Protein AF-A0A6M8WEB7-F1 (afdb_monomer)

Mean predicted aligned error: 12.4 Å

Sequence (291 aa):
MSATQLQSHSGKALVLILAALGIPTAQATTFCMLAAETYYQQLYCEVTAGGGGGALPSFADFKRNNPTVQALLLKRPAKRLGIEVALPQSEKRKQIAVDPDAPLPSQAAAPERRAESSARTPVPDAARAALLSAGLAACRLQGAEIACGERRYELTDNRANRHLRAGALGEENRMNLPVFAGNLADAPSVGNYLYRAYQRYVEKMLDIGLGGATMNYGKFAFLFKDLSEKGVDFAGRFETMYRYLRKDKASIGVSGQVQPDQRLRLVDCGGLGERIIVCARSGRNYVYLHR

Solvent-accessible surface area (backbone atoms only — not comparable to full-atom values): 17906 Å² total; per-residue (Å²): 130,82,88,82,88,91,86,86,87,81,90,76,87,80,85,82,80,80,76,81,75,77,73,79,76,78,68,84,80,69,55,53,61,67,70,34,77,45,64,62,43,40,47,51,37,51,29,37,76,70,68,41,37,89,84,55,71,56,71,74,58,47,69,70,46,55,73,63,58,40,39,58,68,42,46,65,38,25,50,76,71,76,42,86,70,76,63,73,79,72,71,76,72,76,75,72,76,78,60,89,84,63,79,81,80,77,95,70,81,79,82,74,82,76,72,83,69,73,82,78,70,76,68,60,63,68,41,54,42,62,29,52,66,48,75,57,88,70,43,47,77,58,76,54,37,37,39,46,80,91,48,48,22,36,59,38,37,23,47,52,72,92,76,46,60,88,59,39,64,38,84,86,57,63,56,76,49,72,78,88,86,73,60,88,86,40,58,69,61,46,25,57,47,50,52,55,38,48,43,46,51,52,54,52,33,45,50,61,24,33,30,47,63,45,78,26,68,62,60,53,56,46,38,50,51,58,22,52,80,56,75,40,64,55,41,64,51,48,32,51,45,44,55,50,50,29,55,50,52,72,78,46,89,63,80,57,76,63,82,60,63,88,84,68,50,69,91,41,32,27,35,45,76,93,52,32,39,41,32,52,57,98,82,43,35,47,37,23,37,52,117

Secondary structure (DSSP, 8-state):
-------------------------------HHHH--SHHHHHHHHHHHTTGGGGSPPHHHHHHS-HHHHHHHHHHHHHHTT----PPP----------TTSPPPP---PPP--------PPPPHHHHHHHHTSSGGGEEEETTEEEETTEEEEE--B--GGGSPTTTTSTT----PPP--S-TT-HHHHHHHHHHHHHHHHHHHHHTTBGGGPPPHHHHHHHHHHHHTTT--HHHHHHHHHHHHHHHHHH----------TT--GGGEEEETTTEEEEEETTEEEEEEE-

Radius of gyration: 27.47 Å; Cα contacts (8 Å, |Δi|>4): 355; chains: 1; bounding box: 103×72×72 Å

pLDDT: mean 80.23, std 21.63, range [35.31, 98.19]

Foldseek 3Di:
DDDDDDDDDDDDDDDDDPDPPPDPDPDFPQQQLLVDLFPLSLLQSVLVVVVLNPQPDPSVVLVVDDLQVSQVSSCVSCVVVVHDGLHPPPPPPPPPPPDPPDDDDDDDDDPPPPPPPPDCPDQPVVLVVQQLVAQCPQWDDDFQWIRRPPWIWGWAWQDAQVPADPCLLPPVLFLPQDFDPDDPVPSVSLSVSLLRRLLSQCVNCVNLRNNQSDFDSRSSSSHVVNQVVSVHGSRVSVRSSSNSVSVCSVVDDHDTDDGGDPPWDSSQWGDRPPFWIWGDDPRGIIIIGID

Structure (mmCIF, N/CA/C/O backbone):
data_AF-A0A6M8WEB7-F1
#
_entry.id   AF-A0A6M8WEB7-F1
#
loop_
_atom_site.group_PDB
_atom_site.id
_atom_site.type_symbol
_atom_site.label_atom_id
_atom_site.label_alt_id
_atom_site.label_comp_id
_atom_site.label_asym_id
_atom_site.label_entity_id
_atom_site.label_seq_id
_atom_site.pdbx_PDB_ins_code
_atom_site.Cartn_x
_atom_site.Cartn_y
_atom_site.Cartn_z
_atom_site.occupancy
_atom_site.B_iso_or_equiv
_atom_site.auth_seq_id
_atom_site.auth_comp_id
_atom_site.auth_asym_id
_atom_site.auth_atom_id
_atom_site.pdbx_PDB_model_num
ATOM 1 N N . MET A 1 1 ? -83.196 -24.870 -38.849 1.00 38.97 1 MET A N 1
ATOM 2 C CA . MET A 1 1 ? -82.585 -26.049 -38.189 1.00 38.97 1 MET A CA 1
ATOM 3 C C . MET A 1 1 ? -81.072 -25.936 -38.360 1.00 38.97 1 MET A C 1
ATOM 5 O O . MET A 1 1 ? -80.679 -25.425 -39.396 1.00 38.97 1 MET A O 1
ATOM 9 N N . SER A 1 2 ? -80.300 -26.303 -37.327 1.00 35.84 2 SER A N 1
ATOM 10 C CA . SER A 1 2 ? -78.836 -26.557 -37.223 1.00 35.84 2 SER A CA 1
ATOM 11 C C . SER A 1 2 ? -77.906 -26.103 -38.376 1.00 35.84 2 SER A C 1
ATOM 13 O O . SER A 1 2 ? -78.108 -26.514 -39.508 1.00 35.84 2 SER A O 1
ATOM 15 N N . ALA A 1 3 ? -76.939 -25.198 -38.140 1.00 38.72 3 ALA A N 1
ATOM 16 C CA . ALA A 1 3 ? -75.533 -25.473 -37.728 1.00 38.72 3 ALA A CA 1
ATOM 17 C C . ALA A 1 3 ? -74.660 -26.058 -38.882 1.00 38.72 3 ALA A C 1
ATOM 19 O O . ALA A 1 3 ? -75.151 -26.875 -39.647 1.00 38.72 3 ALA A O 1
ATOM 20 N N . THR A 1 4 ? -73.392 -25.672 -39.122 1.00 38.66 4 THR A N 1
ATOM 21 C CA . THR A 1 4 ? -72.263 -25.540 -38.169 1.00 38.66 4 THR A CA 1
ATOM 22 C C . THR A 1 4 ? -71.048 -24.777 -38.780 1.00 38.66 4 THR A C 1
ATOM 24 O O . THR A 1 4 ? -70.782 -24.968 -39.957 1.00 38.66 4 THR A O 1
ATOM 27 N N . GLN A 1 5 ? -70.314 -23.996 -37.955 1.00 42.66 5 GLN A N 1
ATOM 28 C CA . GLN A 1 5 ? -68.912 -23.450 -38.034 1.00 42.66 5 GLN A CA 1
ATOM 29 C C . GLN A 1 5 ? -68.347 -22.807 -39.343 1.00 42.66 5 GLN A C 1
ATOM 31 O O . GLN A 1 5 ? -68.542 -23.338 -40.422 1.00 42.66 5 GLN A O 1
ATOM 36 N N . LEU A 1 6 ? -67.601 -21.680 -39.404 1.00 45.12 6 LEU A N 1
ATOM 37 C CA . LEU A 1 6 ? -66.837 -20.786 -38.485 1.00 45.12 6 LEU A CA 1
ATOM 38 C C . LEU A 1 6 ? -65.295 -20.963 -38.486 1.00 45.12 6 LEU A C 1
ATOM 40 O O . LEU A 1 6 ? -64.788 -21.906 -37.890 1.00 45.12 6 LEU A O 1
ATOM 44 N N . GLN A 1 7 ? -64.586 -19.993 -39.096 1.00 41.97 7 GLN A N 1
ATOM 45 C CA . GLN A 1 7 ? -63.165 -19.563 -38.959 1.00 41.97 7 GLN A CA 1
ATOM 46 C C . GLN A 1 7 ? -62.894 -18.500 -40.066 1.00 41.97 7 GLN A C 1
ATOM 48 O O . GLN A 1 7 ? -63.610 -18.511 -41.060 1.00 41.97 7 GLN A O 1
ATOM 53 N N . SER A 1 8 ? -61.934 -17.562 -40.057 1.00 37.47 8 SER A N 1
ATOM 54 C CA . SER A 1 8 ? -60.998 -16.954 -39.078 1.00 37.47 8 SER A CA 1
ATOM 55 C C . SER A 1 8 ? -60.388 -15.697 -39.778 1.00 37.47 8 SER A C 1
ATOM 57 O O . SER A 1 8 ? -60.517 -15.599 -40.994 1.00 37.47 8 SER A O 1
ATOM 59 N N . HIS A 1 9 ? -59.721 -14.680 -39.210 1.00 38.59 9 HIS A N 1
ATOM 60 C CA . HIS A 1 9 ? -59.207 -14.338 -37.871 1.00 38.59 9 HIS A CA 1
ATOM 61 C C . HIS A 1 9 ? -59.493 -12.842 -37.563 1.00 38.59 9 HIS A C 1
ATOM 63 O O . HIS A 1 9 ? -59.653 -12.044 -38.484 1.00 38.59 9 HIS A O 1
ATOM 69 N N . SER A 1 10 ? -59.416 -12.419 -36.292 1.00 42.50 10 SER A N 1
ATOM 70 C CA . SER A 1 10 ? -59.283 -10.997 -35.902 1.00 42.50 10 SER A CA 1
ATOM 71 C C . SER A 1 10 ? -57.850 -10.682 -35.459 1.00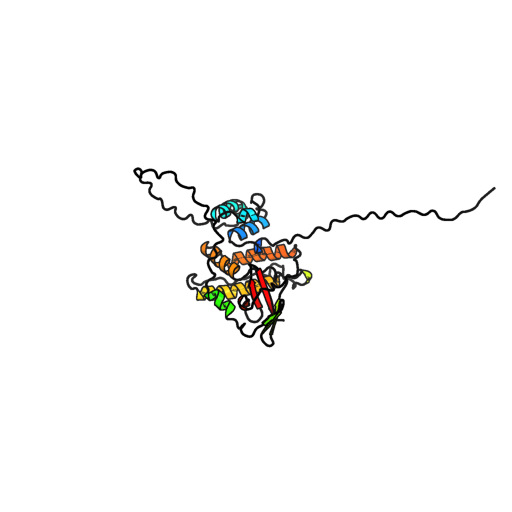 42.50 10 SER A C 1
ATOM 73 O O . SER A 1 10 ? -57.313 -11.358 -34.580 1.00 42.50 10 SER A O 1
ATOM 75 N N . GLY A 1 11 ? -57.234 -9.642 -36.028 1.00 42.16 11 GLY A N 1
ATOM 76 C CA . GLY A 1 11 ? -55.898 -9.192 -35.630 1.00 42.16 11 GLY A CA 1
ATOM 77 C C . GLY A 1 11 ? -55.884 -8.555 -34.236 1.00 42.16 11 GLY A C 1
ATOM 78 O O . GLY A 1 11 ? -56.705 -7.690 -33.938 1.00 42.16 11 GLY A O 1
ATOM 79 N N . LYS A 1 12 ? -54.928 -8.953 -33.389 1.00 41.41 12 LYS A N 1
ATOM 80 C CA . LYS A 1 12 ? -54.625 -8.282 -32.115 1.00 41.41 12 LYS A CA 1
ATOM 81 C C . LYS A 1 12 ? -53.282 -7.568 -32.232 1.00 41.41 12 LYS A C 1
ATOM 83 O O . LYS A 1 12 ? -52.260 -8.218 -32.433 1.00 41.41 12 LYS A O 1
ATOM 88 N N . ALA A 1 13 ? -53.287 -6.245 -32.089 1.00 46.56 13 ALA A N 1
ATOM 89 C CA . ALA A 1 13 ? -52.062 -5.461 -31.994 1.00 46.56 13 ALA A CA 1
ATOM 90 C C . ALA A 1 13 ? -51.351 -5.762 -30.663 1.00 46.56 13 ALA A C 1
ATOM 92 O O . ALA A 1 13 ?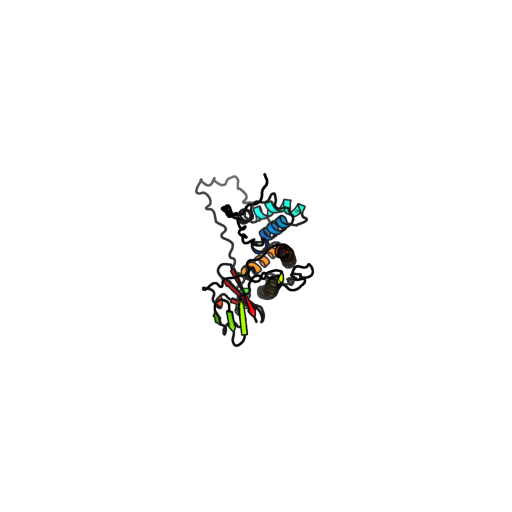 -51.953 -5.645 -29.595 1.00 46.56 13 ALA A O 1
ATOM 93 N N . LEU A 1 14 ? -50.076 -6.148 -30.727 1.00 44.56 14 LEU A N 1
ATOM 94 C CA . LEU A 1 14 ? -49.247 -6.404 -29.552 1.00 44.56 14 LEU A CA 1
ATOM 95 C C . LEU A 1 14 ? -48.451 -5.139 -29.204 1.00 44.56 14 LEU A C 1
ATOM 97 O O . LEU A 1 14 ? -47.472 -4.812 -29.871 1.00 44.56 14 LEU A O 1
ATOM 101 N N . VAL A 1 15 ? -48.864 -4.429 -28.153 1.00 46.12 15 VAL A N 1
ATOM 102 C CA . VAL A 1 15 ? -48.107 -3.286 -27.620 1.00 46.12 15 VAL A CA 1
ATOM 103 C C . VAL A 1 15 ? -46.947 -3.810 -26.773 1.00 46.12 15 VAL A C 1
ATOM 105 O O . VAL A 1 15 ? -47.145 -4.321 -25.672 1.00 46.12 15 VAL A O 1
ATOM 108 N N . LEU A 1 16 ? -45.725 -3.679 -27.290 1.00 43.16 16 LEU A N 1
ATOM 109 C CA . LEU A 1 16 ? -44.490 -3.993 -26.571 1.00 43.16 16 LEU A CA 1
ATOM 110 C C . LEU A 1 16 ? -44.154 -2.867 -25.584 1.00 43.16 16 LEU A C 1
ATOM 112 O O . LEU A 1 16 ? -43.607 -1.831 -25.958 1.00 43.16 16 LEU A O 1
ATOM 116 N N . ILE A 1 17 ? -44.469 -3.083 -24.306 1.00 48.88 17 ILE A N 1
ATOM 117 C CA . ILE A 1 17 ? -44.043 -2.197 -23.217 1.00 48.88 17 ILE A CA 1
ATOM 118 C C . ILE A 1 17 ? -42.551 -2.440 -22.955 1.00 48.88 17 ILE A C 1
ATOM 120 O O . ILE A 1 17 ? -42.166 -3.421 -22.318 1.00 48.88 17 ILE A O 1
ATOM 124 N N . LEU A 1 18 ? -41.705 -1.529 -23.442 1.00 46.56 18 LEU A N 1
ATOM 125 C CA . LEU A 1 18 ? -40.284 -1.470 -23.101 1.00 46.56 18 LEU A CA 1
ATOM 126 C C . LEU A 1 18 ? -40.120 -1.055 -21.633 1.00 46.56 18 LEU A C 1
ATOM 128 O O . LEU A 1 18 ? -40.052 0.128 -21.300 1.00 46.56 18 LEU A O 1
ATOM 132 N N . ALA A 1 19 ? -40.042 -2.045 -20.745 1.00 45.28 19 ALA A N 1
ATOM 133 C CA . ALA A 1 19 ? -39.647 -1.829 -19.363 1.00 45.28 19 ALA A CA 1
ATOM 134 C C . ALA A 1 19 ? -38.168 -1.415 -19.319 1.00 45.28 19 ALA A C 1
ATOM 136 O O . ALA A 1 19 ? -37.269 -2.245 -19.468 1.00 45.28 19 ALA A O 1
ATOM 137 N N . ALA A 1 20 ? -37.917 -0.121 -19.116 1.00 45.88 20 ALA A N 1
ATOM 138 C CA . ALA A 1 20 ? -36.582 0.424 -18.910 1.00 45.88 20 ALA A CA 1
ATOM 139 C C . ALA A 1 20 ? -36.031 -0.030 -17.546 1.00 45.88 20 ALA A C 1
ATOM 141 O O . ALA A 1 20 ? -36.082 0.696 -16.554 1.00 45.88 20 ALA A O 1
ATOM 142 N N . LEU A 1 21 ? -35.507 -1.258 -17.500 1.00 43.56 21 LEU A N 1
ATOM 143 C CA . LEU A 1 21 ? -34.712 -1.756 -16.385 1.00 43.56 21 LEU A CA 1
ATOM 144 C C . LEU A 1 21 ? -33.449 -0.899 -16.281 1.00 43.56 21 LEU A C 1
ATOM 146 O O . LEU A 1 21 ? -32.483 -1.097 -17.019 1.00 43.56 21 LEU A O 1
ATOM 150 N N . GLY A 1 22 ? -33.475 0.073 -15.369 1.00 38.59 22 GLY A N 1
ATOM 151 C CA . GLY A 1 22 ? -32.313 0.880 -15.030 1.00 38.59 22 GLY A CA 1
ATOM 152 C C . GLY A 1 22 ? -31.197 -0.026 -14.527 1.00 38.59 22 GLY A C 1
ATOM 153 O O . GLY A 1 22 ? -31.240 -0.489 -13.388 1.00 38.59 22 GLY A O 1
ATOM 154 N N . ILE A 1 23 ? -30.210 -0.292 -15.384 1.00 43.41 23 ILE A N 1
ATOM 155 C CA . ILE A 1 23 ? -29.010 -1.035 -15.007 1.00 43.41 23 ILE A CA 1
ATOM 156 C C . ILE A 1 23 ? -28.333 -0.228 -13.893 1.00 43.41 23 ILE A C 1
ATOM 158 O O . ILE A 1 23 ? -27.957 0.921 -14.147 1.00 43.41 23 ILE A O 1
ATOM 162 N N . PRO A 1 24 ? -28.164 -0.776 -12.674 1.00 40.12 24 PRO A N 1
ATOM 163 C CA . PRO A 1 24 ? -27.422 -0.081 -11.639 1.00 40.12 24 PRO A CA 1
ATOM 164 C C . PRO A 1 24 ? -25.987 0.082 -12.135 1.00 40.12 24 PRO A C 1
ATOM 166 O O . PRO A 1 24 ? -25.248 -0.893 -12.290 1.00 40.12 24 PRO A O 1
ATOM 169 N N . THR A 1 25 ? -25.594 1.322 -12.420 1.00 35.31 25 THR A N 1
ATOM 170 C CA . THR A 1 25 ? -24.214 1.638 -12.768 1.00 35.31 25 THR A CA 1
ATOM 171 C C . THR A 1 25 ? -23.355 1.302 -11.560 1.00 35.31 25 THR A C 1
ATOM 173 O O . THR A 1 25 ? -23.447 1.940 -10.511 1.00 35.31 25 THR A O 1
ATOM 176 N N . ALA A 1 26 ? -22.542 0.254 -11.691 1.00 38.59 26 ALA A N 1
ATOM 177 C CA . ALA A 1 26 ? -21.623 -0.159 -10.647 1.00 38.59 26 ALA A CA 1
ATOM 178 C C . ALA A 1 26 ? -20.621 0.976 -10.408 1.00 38.59 26 ALA A C 1
ATOM 180 O O . ALA A 1 26 ? -19.641 1.123 -11.143 1.00 38.59 26 ALA A O 1
ATOM 181 N N . GLN A 1 27 ? -20.882 1.808 -9.395 1.00 35.34 27 GLN A N 1
ATOM 182 C CA . GLN A 1 27 ? -19.896 2.773 -8.938 1.00 35.34 27 GLN A CA 1
ATOM 183 C C . GLN A 1 27 ? -18.634 2.008 -8.555 1.00 35.34 27 GLN A C 1
ATOM 185 O O . GLN A 1 27 ? -18.709 0.948 -7.932 1.00 35.34 27 GLN A O 1
ATOM 190 N N . ALA A 1 28 ? -17.476 2.546 -8.934 1.00 39.81 28 ALA A N 1
ATOM 191 C CA . ALA A 1 28 ? -16.193 1.962 -8.588 1.00 39.81 28 ALA A CA 1
ATOM 192 C C . ALA A 1 28 ? -16.003 2.020 -7.065 1.00 39.81 28 ALA A C 1
ATOM 194 O O . ALA A 1 28 ? -15.491 3.003 -6.522 1.00 39.81 28 ALA A O 1
ATOM 195 N N . THR A 1 29 ? -16.433 0.958 -6.381 1.00 52.09 29 THR A N 1
ATOM 196 C CA . THR A 1 29 ? -16.248 0.721 -4.950 1.00 52.09 29 THR A CA 1
ATOM 197 C C . THR A 1 29 ? -14.759 0.692 -4.658 1.00 52.09 29 THR A C 1
ATOM 199 O O . THR A 1 29 ? -14.087 -0.336 -4.760 1.00 52.09 29 THR A O 1
ATOM 202 N N . THR A 1 30 ? -14.228 1.864 -4.336 1.00 66.38 30 THR A N 1
ATOM 203 C CA . THR A 1 30 ? -12.835 2.023 -3.957 1.00 66.38 30 THR A CA 1
ATOM 204 C C . THR A 1 30 ? -12.698 1.449 -2.558 1.00 66.38 30 THR A C 1
ATOM 206 O O . THR A 1 30 ? -13.244 2.007 -1.607 1.00 66.38 30 THR A O 1
ATOM 209 N N . PHE A 1 31 ? -11.991 0.326 -2.437 1.00 84.38 31 PHE A N 1
ATOM 210 C CA . PHE A 1 31 ? -11.673 -0.292 -1.152 1.00 84.38 31 PHE A CA 1
ATOM 211 C C . PHE A 1 31 ? -11.121 0.774 -0.199 1.00 84.38 31 PHE A C 1
ATOM 213 O O . PHE A 1 31 ? -10.067 1.357 -0.472 1.00 84.38 31 PHE A O 1
ATOM 220 N N . CYS A 1 32 ? -11.817 1.031 0.914 1.00 90.38 32 CYS A N 1
ATOM 221 C CA . CYS A 1 32 ? -11.461 2.111 1.844 1.00 90.38 32 CYS A CA 1
ATOM 222 C C . CYS A 1 32 ? -9.987 2.000 2.270 1.00 90.38 32 CYS A C 1
ATOM 224 O O . CYS A 1 32 ? -9.231 2.970 2.226 1.00 90.38 32 CYS A O 1
ATOM 226 N N . MET A 1 33 ? -9.550 0.771 2.558 1.00 90.62 33 MET A N 1
ATOM 227 C CA . MET A 1 33 ? -8.176 0.430 2.926 1.00 90.62 33 MET A CA 1
ATOM 228 C C . MET A 1 33 ? -7.108 0.804 1.880 1.00 90.62 33 MET A C 1
ATOM 230 O O . MET A 1 33 ? -5.978 1.093 2.261 1.00 90.62 33 MET A O 1
ATOM 234 N N . LEU A 1 34 ? -7.437 0.852 0.583 1.00 88.44 34 LEU A N 1
ATOM 235 C CA . LEU A 1 34 ? -6.513 1.309 -0.471 1.00 88.44 34 LEU A CA 1
ATOM 236 C C . LEU A 1 34 ? -6.527 2.835 -0.619 1.00 88.44 34 LEU A C 1
ATOM 238 O O . LEU A 1 34 ? -5.502 3.444 -0.945 1.00 88.44 34 LEU A O 1
ATOM 242 N N . ALA A 1 35 ? -7.673 3.464 -0.346 1.00 89.38 35 ALA A N 1
ATOM 243 C CA . ALA A 1 35 ? -7.819 4.915 -0.338 1.00 89.38 35 ALA A CA 1
ATOM 244 C C . ALA A 1 35 ? -7.120 5.573 0.867 1.00 89.38 35 ALA A C 1
ATOM 246 O O . ALA A 1 35 ? -6.618 6.688 0.736 1.00 89.38 35 ALA A O 1
ATOM 247 N N . ALA A 1 36 ? -7.025 4.881 2.006 1.00 92.12 36 ALA A N 1
ATOM 248 C CA . ALA A 1 36 ? -6.358 5.361 3.215 1.00 92.12 36 ALA A CA 1
ATOM 249 C C . ALA A 1 36 ? -4.883 5.738 2.982 1.00 92.12 36 ALA A C 1
ATOM 251 O O . ALA A 1 36 ? -4.106 4.952 2.444 1.00 92.12 36 ALA A O 1
ATOM 252 N N . GLU A 1 37 ? -4.496 6.953 3.372 1.00 91.69 37 GLU A N 1
ATOM 253 C CA . GLU A 1 37 ? -3.144 7.522 3.205 1.00 91.69 37 GLU A CA 1
ATOM 254 C C . GLU A 1 37 ? -2.361 7.675 4.514 1.00 91.69 37 GLU A C 1
ATOM 256 O O . GLU A 1 37 ? -1.152 7.867 4.463 1.00 91.69 37 GLU A O 1
ATOM 261 N N . THR A 1 38 ? -3.023 7.569 5.667 1.00 94.62 38 THR A N 1
ATOM 262 C CA . THR A 1 38 ? -2.420 7.698 7.006 1.00 94.62 38 THR A CA 1
ATOM 263 C C . THR A 1 38 ? -2.943 6.608 7.941 1.00 94.62 38 THR A C 1
ATOM 265 O O . THR A 1 38 ? -3.992 6.008 7.680 1.00 94.62 38 THR A O 1
ATOM 268 N N . TYR A 1 39 ? -2.270 6.398 9.072 1.00 95.94 39 TYR A N 1
ATOM 269 C CA . TYR A 1 39 ? -2.709 5.527 10.164 1.00 95.94 39 TYR A CA 1
ATOM 270 C C . TYR A 1 39 ? -4.169 5.783 10.578 1.00 95.94 39 TYR A C 1
ATOM 272 O O . TYR A 1 39 ? -4.969 4.848 10.647 1.00 95.94 39 TYR A O 1
ATOM 280 N N . TYR A 1 40 ? -4.564 7.046 10.776 1.00 97.62 40 TYR A N 1
ATOM 281 C CA . TYR A 1 40 ? -5.945 7.372 11.149 1.00 97.62 40 TYR A CA 1
ATOM 282 C C . TYR A 1 40 ? -6.946 7.075 10.027 1.00 97.62 40 TYR A C 1
ATOM 284 O O . TYR A 1 40 ? -8.064 6.650 10.302 1.00 97.62 40 TYR A O 1
ATOM 292 N N . GLN A 1 41 ? -6.564 7.222 8.756 1.00 96.88 41 GLN A N 1
ATOM 293 C CA . GLN A 1 41 ? -7.432 6.808 7.651 1.00 96.88 41 GLN A CA 1
ATOM 294 C C . GLN A 1 41 ? -7.577 5.276 7.579 1.00 96.88 41 GLN A C 1
ATOM 296 O O . GLN A 1 41 ? -8.671 4.789 7.307 1.00 96.88 41 GLN A O 1
ATOM 301 N N . GLN A 1 42 ? -6.527 4.503 7.890 1.00 95.88 42 GLN A N 1
ATOM 302 C CA . GLN A 1 42 ? -6.637 3.040 8.007 1.00 95.88 42 GLN A CA 1
ATOM 303 C C . GLN A 1 42 ? -7.561 2.636 9.166 1.00 95.88 42 GLN A C 1
ATOM 305 O O . GLN A 1 42 ? -8.407 1.756 9.001 1.00 95.88 42 GLN A O 1
ATOM 310 N N . LEU A 1 43 ? -7.435 3.294 10.325 1.00 96.50 43 LEU A N 1
ATOM 311 C CA . LEU A 1 43 ? -8.335 3.089 11.463 1.00 96.50 43 LEU A CA 1
ATOM 312 C C . LEU A 1 43 ? -9.785 3.450 11.129 1.00 96.50 43 LEU A C 1
ATOM 314 O O . LEU A 1 43 ? -10.683 2.702 11.498 1.00 96.50 43 LEU A O 1
ATOM 318 N N . TYR A 1 44 ? -10.035 4.548 10.408 1.00 97.62 44 TYR A N 1
ATOM 319 C CA . TYR A 1 44 ? -11.381 4.901 9.941 1.00 97.62 44 TYR A CA 1
ATOM 320 C C . TYR A 1 44 ? -12.010 3.748 9.149 1.00 97.62 44 TYR A C 1
ATOM 322 O O . TYR A 1 44 ? -13.157 3.370 9.403 1.00 97.62 44 TYR A O 1
ATOM 330 N N . CYS A 1 45 ? -11.256 3.165 8.215 1.00 95.94 45 CYS A N 1
ATOM 331 C CA . CYS A 1 45 ? -11.736 2.063 7.388 1.00 95.94 45 CYS A CA 1
ATOM 332 C C . CYS A 1 45 ? -12.021 0.802 8.209 1.00 95.94 45 CYS A C 1
ATOM 334 O O . CYS A 1 45 ? -13.060 0.176 8.017 1.00 95.94 45 CYS A O 1
ATOM 336 N N . GLU A 1 46 ? -11.147 0.458 9.156 1.00 95.31 46 GLU A N 1
ATOM 337 C CA . GLU A 1 46 ? -11.344 -0.676 10.063 1.00 95.31 46 GLU A CA 1
ATOM 338 C C . GLU A 1 46 ? -12.566 -0.489 10.970 1.00 95.31 46 GLU A C 1
ATOM 340 O O . GLU A 1 46 ? -13.430 -1.361 11.039 1.00 95.31 46 GLU A O 1
ATOM 345 N N . VAL A 1 47 ? -12.679 0.673 11.618 1.00 96.12 47 VAL A N 1
ATOM 346 C CA . VAL A 1 47 ? -13.802 1.022 12.496 1.00 96.12 47 VAL A CA 1
ATOM 347 C C . VAL A 1 47 ? -15.122 1.000 11.728 1.00 96.12 47 VAL A C 1
ATOM 349 O O . VAL A 1 47 ? -16.122 0.493 12.236 1.00 96.12 47 VAL A O 1
ATOM 352 N N . THR A 1 48 ? -15.131 1.497 10.490 1.00 94.81 48 THR A N 1
ATOM 353 C CA . THR A 1 48 ? -16.315 1.465 9.621 1.00 94.81 48 THR A CA 1
ATOM 354 C C . THR A 1 48 ? -16.675 0.031 9.226 1.00 94.81 48 THR A C 1
ATOM 356 O O . THR A 1 48 ? -17.828 -0.366 9.380 1.00 94.81 48 THR A O 1
ATOM 359 N N . ALA A 1 49 ? -15.697 -0.782 8.811 1.00 91.75 49 ALA A N 1
ATOM 360 C CA . ALA A 1 49 ? -15.901 -2.189 8.455 1.00 91.75 49 ALA A CA 1
ATOM 361 C C . ALA A 1 49 ? -16.283 -3.085 9.654 1.00 91.75 49 ALA A C 1
ATOM 363 O O . ALA A 1 49 ? -16.877 -4.148 9.466 1.00 91.75 49 ALA A O 1
ATOM 364 N N . GLY A 1 50 ? -15.966 -2.658 10.881 1.00 90.81 50 GLY A N 1
ATOM 365 C CA . GLY A 1 50 ? -16.428 -3.251 12.140 1.00 90.81 50 GLY A CA 1
ATOM 366 C C . GLY A 1 50 ? -17.790 -2.739 12.634 1.00 90.81 50 GLY A C 1
ATOM 367 O O . GLY A 1 50 ? -18.196 -3.093 13.734 1.00 90.81 50 GLY A O 1
ATOM 368 N N . GLY A 1 51 ? -18.496 -1.895 11.871 1.00 91.75 51 GLY A N 1
ATOM 369 C CA . GLY A 1 51 ? -19.815 -1.358 12.244 1.00 91.75 51 GLY A CA 1
ATOM 370 C C . GLY A 1 51 ? -19.789 -0.131 13.167 1.00 91.75 51 GLY A C 1
ATOM 371 O O . GLY A 1 51 ? -20.836 0.420 13.498 1.00 91.75 51 GLY A O 1
ATOM 372 N N . GLY A 1 52 ? -18.609 0.367 13.547 1.00 91.50 52 GLY A N 1
ATOM 373 C CA . GLY A 1 52 ? -18.440 1.573 14.368 1.00 91.50 52 GLY A CA 1
ATOM 374 C C . GLY A 1 52 ? -18.628 2.901 13.619 1.00 91.50 52 GLY A C 1
ATOM 375 O O . GLY A 1 52 ? -18.535 3.962 14.239 1.00 91.50 52 GLY A O 1
ATOM 376 N N . GLY A 1 53 ? -18.885 2.860 12.306 1.00 90.00 53 GLY A N 1
ATOM 377 C CA . GLY A 1 53 ? -18.903 4.032 11.421 1.00 90.00 53 GLY A CA 1
ATOM 378 C C . GLY A 1 53 ? -20.101 4.978 11.563 1.00 90.00 53 GLY A C 1
ATOM 379 O O . GLY A 1 53 ? -19.993 6.128 11.159 1.00 90.00 53 GLY A O 1
ATOM 380 N N . GLY A 1 54 ? -21.219 4.558 12.169 1.00 89.62 54 GLY A N 1
ATOM 381 C CA . GLY A 1 54 ? -22.481 5.325 12.156 1.00 89.62 54 GLY A CA 1
ATOM 382 C C . GLY A 1 54 ? -22.473 6.697 12.855 1.00 89.62 54 GLY A C 1
ATOM 383 O O . GLY A 1 54 ? -23.435 7.443 12.728 1.00 89.62 54 GLY A O 1
ATOM 384 N N . ALA A 1 55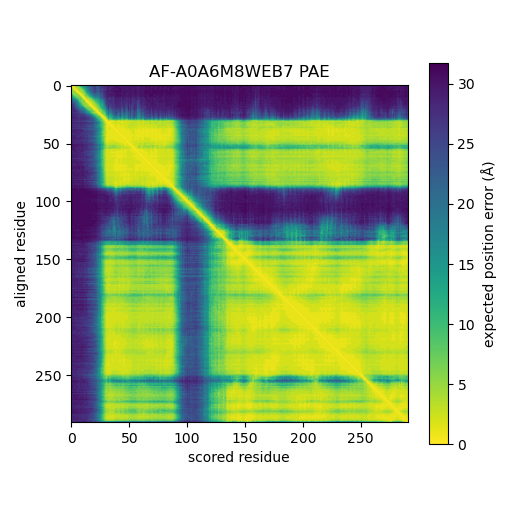 ? -21.408 7.033 13.590 1.00 88.50 55 ALA A N 1
ATOM 385 C CA . ALA A 1 55 ? -21.202 8.348 14.212 1.00 88.50 55 ALA A CA 1
ATOM 386 C C . ALA A 1 55 ? -19.947 9.078 13.685 1.00 88.50 55 ALA A C 1
ATOM 388 O O . ALA A 1 55 ? -19.542 10.091 14.254 1.00 88.50 55 ALA A O 1
ATOM 389 N N . LEU A 1 56 ? -19.295 8.543 12.648 1.00 95.06 56 LEU A N 1
ATOM 390 C CA . LEU A 1 56 ? -18.167 9.186 11.980 1.00 95.06 56 LEU A CA 1
ATOM 391 C C . LEU A 1 56 ? -18.673 10.064 10.819 1.00 95.06 56 LEU A C 1
ATOM 393 O O . LEU A 1 56 ? -19.692 9.738 10.207 1.00 95.06 56 LEU A O 1
ATOM 397 N N . PRO A 1 57 ? -17.975 11.168 10.489 1.00 95.56 57 PRO A N 1
ATOM 398 C CA . PRO A 1 57 ? -18.252 11.923 9.269 1.00 95.56 57 PRO A CA 1
ATOM 399 C C . PRO A 1 57 ? -17.926 11.081 8.026 1.00 95.56 57 PRO A C 1
ATOM 401 O O . PRO A 1 57 ? -17.287 10.035 8.134 1.00 95.56 57 PRO A O 1
ATOM 404 N N . SER A 1 58 ? -18.300 11.558 6.833 1.00 95.25 58 SER A N 1
ATOM 405 C CA . SER A 1 58 ? -17.907 10.906 5.575 1.00 95.25 58 SER A CA 1
ATOM 406 C C . SER A 1 58 ? -16.382 10.740 5.487 1.00 95.25 58 SER A C 1
ATOM 408 O O . SER A 1 58 ? -15.633 11.547 6.042 1.00 95.25 58 SER A O 1
ATOM 410 N N . PHE A 1 59 ? -15.887 9.743 4.745 1.00 94.81 59 PHE A N 1
ATOM 411 C CA . PHE A 1 59 ? -14.437 9.554 4.608 1.00 94.81 59 PHE A CA 1
ATOM 412 C C . PHE A 1 59 ? -13.749 10.785 3.990 1.00 94.81 59 PHE A C 1
ATOM 414 O O . PHE A 1 59 ? -12.645 11.148 4.395 1.00 94.81 59 PHE A O 1
ATOM 421 N N . ALA A 1 60 ? -14.418 11.475 3.060 1.00 94.38 60 ALA A N 1
ATOM 422 C CA . ALA A 1 60 ? -13.910 12.704 2.455 1.00 94.38 60 ALA A CA 1
ATOM 423 C C . ALA A 1 60 ? -13.761 13.838 3.485 1.00 94.38 60 ALA A C 1
ATOM 425 O O . ALA A 1 60 ? -12.750 14.541 3.482 1.00 94.38 60 ALA A O 1
ATOM 426 N N . ASP A 1 61 ? -14.721 13.985 4.399 1.00 96.50 61 ASP A N 1
ATOM 427 C CA . ASP A 1 61 ? -14.664 14.993 5.461 1.00 96.50 61 ASP A CA 1
ATOM 428 C C . ASP A 1 61 ? -13.700 14.590 6.577 1.00 96.50 61 ASP A C 1
ATOM 430 O O . ASP A 1 61 ? -12.934 15.419 7.066 1.00 96.50 61 ASP A O 1
ATOM 434 N N . PHE A 1 62 ? -13.627 13.302 6.918 1.00 97.38 62 PHE A N 1
ATOM 435 C CA . PHE A 1 62 ? -12.615 12.769 7.824 1.00 97.38 62 PHE A CA 1
ATOM 436 C C . PHE A 1 62 ? -11.194 13.101 7.337 1.00 97.38 62 PHE A C 1
ATOM 438 O O . PHE A 1 62 ? -10.388 13.626 8.108 1.00 97.38 62 PHE A O 1
ATOM 445 N N . LYS A 1 63 ? -10.902 12.902 6.042 1.00 95.50 63 LYS A N 1
ATOM 446 C CA . LYS A 1 63 ? -9.604 13.247 5.432 1.00 95.50 63 LYS A CA 1
ATOM 447 C C . LYS A 1 63 ? -9.237 14.733 5.533 1.00 95.50 63 LYS A C 1
ATOM 449 O O . LYS A 1 63 ? -8.050 15.039 5.531 1.00 95.50 63 LYS A O 1
ATOM 454 N N . ARG A 1 64 ? -10.216 15.642 5.623 1.00 96.00 64 ARG A N 1
ATOM 455 C CA . ARG A 1 64 ? -9.997 17.099 5.754 1.00 96.00 64 ARG A CA 1
ATOM 456 C C . ARG A 1 64 ? -9.642 17.540 7.178 1.00 96.00 64 ARG A C 1
ATOM 458 O O . ARG A 1 64 ? -9.177 18.660 7.362 1.00 96.00 64 ARG A O 1
ATOM 465 N N . ASN A 1 65 ? -9.878 16.692 8.177 1.00 96.06 65 ASN A N 1
ATOM 466 C CA . ASN A 1 65 ? -9.545 16.986 9.568 1.00 96.06 65 ASN A CA 1
ATOM 467 C C . ASN A 1 65 ? -8.044 16.798 9.833 1.00 96.06 65 ASN A C 1
ATOM 469 O O . ASN A 1 65 ? -7.419 15.900 9.271 1.00 96.06 65 ASN A O 1
ATOM 473 N N . ASN A 1 66 ? -7.476 17.605 10.733 1.00 95.06 66 ASN A N 1
ATOM 474 C CA . ASN A 1 66 ? -6.088 17.432 11.171 1.00 95.06 66 ASN A CA 1
ATOM 475 C C . ASN A 1 66 ? -5.907 16.135 12.003 1.00 95.06 66 ASN A C 1
ATOM 477 O O . ASN A 1 66 ? -6.899 15.576 12.490 1.00 95.06 66 ASN A O 1
ATOM 481 N N . PRO A 1 67 ? -4.665 15.647 12.205 1.00 94.12 67 PRO A N 1
ATOM 482 C CA . PRO A 1 67 ? -4.403 14.377 12.889 1.00 94.12 67 PRO A CA 1
ATOM 483 C C . PRO A 1 67 ? -5.009 14.273 14.299 1.00 94.12 67 PRO A C 1
ATOM 485 O O . PRO A 1 67 ? -5.486 13.209 14.689 1.00 94.12 67 PRO A O 1
ATOM 488 N N . THR A 1 68 ? -5.050 15.376 15.052 1.00 94.56 68 THR A N 1
ATOM 489 C CA . THR A 1 68 ? -5.643 15.425 16.398 1.00 94.56 68 THR A CA 1
ATOM 490 C C . THR A 1 68 ? -7.151 15.211 16.360 1.00 94.56 68 THR A C 1
ATOM 492 O O . THR A 1 68 ? -7.674 14.382 17.104 1.00 94.56 68 THR A O 1
ATOM 495 N N . VAL A 1 69 ? -7.861 15.904 15.466 1.00 96.44 69 VAL A N 1
ATOM 496 C CA . VAL A 1 69 ? -9.311 15.728 15.310 1.00 96.44 69 VAL A CA 1
ATOM 497 C C . VAL A 1 69 ? -9.631 14.337 14.752 1.00 96.44 69 VAL A C 1
ATOM 499 O O . VAL A 1 69 ? -10.534 13.679 15.266 1.00 96.44 69 VAL A O 1
ATOM 502 N N . GLN A 1 70 ? -8.851 13.836 13.787 1.00 97.44 70 GLN A N 1
ATOM 503 C CA . GLN A 1 70 ? -8.976 12.462 13.284 1.00 97.44 70 GLN A CA 1
ATOM 504 C C . GLN A 1 70 ? -8.863 11.424 14.414 1.00 97.44 70 GLN A C 1
ATOM 506 O O . GLN A 1 70 ? -9.737 10.567 14.551 1.00 97.44 70 GLN A O 1
ATOM 511 N N . ALA A 1 71 ? -7.845 11.531 15.273 1.00 96.56 71 ALA A N 1
ATOM 512 C CA . ALA A 1 71 ? -7.658 10.634 16.413 1.00 96.56 71 ALA A CA 1
ATOM 513 C C . ALA A 1 71 ? -8.818 10.706 17.427 1.00 96.56 71 ALA A C 1
ATOM 515 O O . ALA A 1 71 ? -9.291 9.675 17.912 1.00 96.56 71 ALA A O 1
ATOM 516 N N . LEU A 1 72 ? -9.312 11.913 17.730 1.00 96.50 72 LEU A N 1
ATOM 517 C CA . LEU A 1 72 ? -10.422 12.123 18.667 1.00 96.50 72 LEU A CA 1
ATOM 518 C C . LEU A 1 72 ? -11.748 11.545 18.152 1.00 96.50 72 LEU A C 1
ATOM 520 O O . LEU A 1 72 ? -12.444 10.874 18.916 1.00 96.50 72 LEU A O 1
ATOM 524 N N . LEU A 1 73 ? -12.065 11.743 16.866 1.00 97.25 73 LEU A N 1
ATOM 525 C CA . LEU A 1 73 ? -13.244 11.159 16.214 1.00 97.25 73 LEU A CA 1
ATOM 526 C C . LEU A 1 73 ? -13.228 9.624 16.290 1.00 97.25 73 LEU A C 1
ATOM 528 O O . LEU A 1 73 ? -14.256 9.001 16.557 1.00 97.25 73 LEU A O 1
ATOM 532 N N . LEU A 1 74 ? -12.054 9.009 16.115 1.00 97.75 74 LEU A N 1
ATOM 533 C CA . LEU A 1 74 ? -11.888 7.555 16.156 1.00 97.75 74 LEU A CA 1
ATOM 534 C C . LEU A 1 74 ? -11.901 6.968 17.571 1.00 97.75 74 LEU A C 1
ATOM 536 O O . LEU A 1 74 ? -12.368 5.845 17.746 1.00 97.75 74 LEU A O 1
ATOM 540 N N . LYS A 1 75 ? -11.428 7.698 18.589 1.00 96.06 75 LYS A N 1
ATOM 541 C CA . LYS A 1 75 ? -11.173 7.173 19.946 1.00 96.06 75 LYS A CA 1
ATOM 542 C C . LYS A 1 75 ? -12.345 6.379 20.545 1.00 96.06 75 LYS A C 1
ATOM 544 O O . LYS A 1 75 ? -12.150 5.279 21.059 1.00 96.06 75 LYS A O 1
ATOM 549 N N . ARG A 1 76 ? -13.572 6.917 20.498 1.00 95.31 76 ARG A N 1
ATOM 550 C CA . ARG A 1 76 ? -14.770 6.267 21.077 1.00 95.31 76 ARG A CA 1
ATOM 551 C C . ARG A 1 76 ? -15.342 5.118 20.227 1.00 95.31 76 ARG A C 1
ATOM 553 O O . ARG A 1 76 ? -15.737 4.115 20.825 1.00 95.31 76 ARG A O 1
ATOM 560 N N . PRO A 1 77 ? -15.488 5.215 18.890 1.00 96.25 77 PRO A N 1
ATOM 561 C CA . PRO A 1 77 ? -15.917 4.070 18.086 1.00 96.25 77 PRO A CA 1
ATOM 562 C C . PRO A 1 77 ? -14.857 2.957 18.005 1.00 96.25 77 PRO A C 1
ATOM 564 O O . PRO A 1 77 ? -15.234 1.799 18.127 1.00 96.25 77 PRO A O 1
ATOM 567 N N . ALA A 1 78 ? -13.559 3.273 17.940 1.00 96.31 78 ALA A N 1
ATOM 568 C CA . ALA A 1 78 ? -12.479 2.279 17.975 1.00 96.31 78 ALA A CA 1
ATOM 569 C C . ALA A 1 78 ? -12.449 1.489 19.296 1.00 96.31 78 ALA A C 1
ATOM 571 O O . ALA A 1 78 ? -12.493 0.259 19.273 1.00 96.31 78 ALA A O 1
ATOM 572 N N . LYS A 1 79 ? -12.519 2.173 20.452 1.00 95.75 79 LYS A N 1
ATOM 573 C CA . LYS A 1 79 ? -12.564 1.510 21.770 1.00 95.75 79 LYS A CA 1
ATOM 574 C C . LYS A 1 79 ? -13.731 0.521 21.909 1.00 95.75 79 LYS A C 1
ATOM 576 O O . LYS A 1 79 ? -13.576 -0.506 22.560 1.00 95.75 79 LYS A O 1
ATOM 581 N N . ARG A 1 80 ? -14.890 0.800 21.296 1.00 95.12 80 ARG A N 1
ATOM 582 C CA . ARG A 1 80 ? -16.055 -0.113 21.303 1.00 95.12 80 ARG A CA 1
ATOM 583 C C . ARG A 1 80 ? -15.823 -1.413 20.526 1.00 95.12 80 ARG A C 1
ATOM 585 O O . ARG A 1 80 ? -16.556 -2.366 20.745 1.00 95.12 80 ARG A O 1
ATOM 592 N N . LEU A 1 81 ? -14.820 -1.441 19.652 1.00 94.25 81 LEU A N 1
ATOM 593 C CA . LEU A 1 81 ? -14.421 -2.594 18.845 1.00 94.25 81 LEU A CA 1
ATOM 594 C C . LEU A 1 81 ? -13.122 -3.247 19.357 1.00 94.25 81 LEU A C 1
ATOM 596 O O . LEU A 1 81 ? -12.564 -4.099 18.676 1.00 94.25 81 LEU A O 1
ATOM 600 N N . GLY A 1 82 ? -12.610 -2.830 20.524 1.00 94.56 82 GLY A N 1
ATOM 601 C CA . GLY A 1 82 ? -11.322 -3.298 21.053 1.00 94.56 82 GLY A CA 1
ATOM 602 C C . GLY A 1 82 ? -10.097 -2.773 20.293 1.00 94.56 82 GLY A C 1
ATOM 603 O O . GLY A 1 82 ? -9.002 -3.293 20.475 1.00 94.56 82 GLY A O 1
ATOM 604 N N . ILE A 1 83 ? -10.264 -1.754 19.444 1.00 93.75 83 ILE A N 1
ATOM 605 C CA . ILE A 1 83 ? -9.188 -1.185 18.628 1.00 93.75 83 ILE A CA 1
ATOM 606 C C . ILE A 1 83 ? -8.536 -0.030 19.394 1.00 93.75 83 ILE A C 1
ATOM 608 O O . ILE A 1 83 ? -9.196 0.961 19.728 1.00 93.75 83 ILE A O 1
ATOM 612 N N . GLU A 1 84 ? -7.232 -0.133 19.637 1.00 92.44 84 GLU A N 1
ATOM 613 C CA . GLU A 1 84 ? -6.449 0.951 20.227 1.00 92.44 84 GLU A CA 1
ATOM 614 C C . GLU A 1 84 ? -6.121 2.042 19.198 1.00 92.44 84 GLU A C 1
ATOM 616 O O . GLU A 1 84 ? -5.832 1.778 18.029 1.00 92.44 84 GLU A O 1
ATOM 621 N N . VAL A 1 85 ? -6.164 3.296 19.654 1.00 94.12 85 VAL A N 1
ATOM 622 C CA . VAL A 1 85 ? -5.839 4.477 18.848 1.00 94.12 85 VAL A CA 1
ATOM 623 C C . VAL A 1 85 ? -4.632 5.154 19.475 1.00 94.12 85 VAL A C 1
ATOM 625 O O . VAL A 1 85 ? -4.754 5.745 20.550 1.00 94.12 85 VAL A O 1
ATOM 628 N N . ALA A 1 86 ? -3.489 5.105 18.792 1.00 93.88 86 ALA A N 1
ATOM 629 C CA . ALA A 1 86 ? -2.340 5.928 19.136 1.00 93.88 86 ALA A CA 1
ATOM 630 C C . ALA A 1 86 ? -2.754 7.395 18.980 1.00 93.88 86 ALA A C 1
ATOM 632 O O . ALA A 1 86 ? -2.990 7.864 17.870 1.00 93.88 86 ALA A O 1
ATOM 633 N N . LEU A 1 87 ? -2.930 8.102 20.096 1.00 89.62 87 LEU A N 1
ATOM 634 C CA . LEU A 1 87 ? -3.221 9.532 20.078 1.00 89.62 87 LEU A CA 1
ATOM 635 C C . LEU A 1 87 ? -1.935 10.282 19.711 1.00 89.62 87 LEU A C 1
ATOM 637 O O . LEU A 1 87 ? -0.858 9.860 20.143 1.00 89.62 87 LEU A O 1
ATOM 641 N N . PRO A 1 88 ? -2.008 11.395 18.957 1.00 85.62 88 PRO A N 1
ATOM 642 C CA . PRO A 1 88 ? -0.823 12.205 18.745 1.00 85.62 88 PRO A CA 1
ATOM 643 C C . PRO A 1 88 ? -0.337 12.678 20.112 1.00 85.62 88 PRO A C 1
ATOM 645 O O . PRO A 1 88 ? -1.140 13.137 20.932 1.00 85.62 88 PRO A O 1
ATOM 648 N N . GLN A 1 89 ? 0.967 12.558 20.364 1.00 74.12 89 GLN A N 1
ATOM 649 C CA . GLN A 1 89 ? 1.543 13.211 21.527 1.00 74.12 89 GLN A CA 1
ATOM 650 C C . GLN A 1 89 ? 1.249 14.697 21.369 1.00 74.12 89 GLN A C 1
ATOM 652 O O . GLN A 1 89 ? 1.659 15.313 20.386 1.00 74.12 89 GLN A O 1
ATOM 657 N N . SER A 1 90 ? 0.487 15.259 22.307 1.00 59.09 90 SER A N 1
ATOM 658 C CA . SER A 1 90 ? 0.361 16.702 22.393 1.00 59.09 90 SER A CA 1
ATOM 659 C C . SER A 1 90 ? 1.776 17.233 22.539 1.00 59.09 90 SER A C 1
ATOM 661 O O . SER A 1 90 ? 2.410 16.954 23.565 1.00 59.09 90 SER A O 1
ATOM 663 N N . GLU A 1 91 ? 2.267 17.976 21.541 1.00 50.53 91 GLU A N 1
ATOM 664 C CA . GLU A 1 91 ? 3.430 18.826 21.757 1.00 50.53 91 GLU A CA 1
ATOM 665 C C . GLU A 1 91 ? 3.165 19.544 23.071 1.00 50.53 91 GLU A C 1
ATOM 667 O O . GLU A 1 91 ? 2.097 20.147 23.241 1.00 50.53 91 GLU A O 1
ATOM 672 N N . LYS A 1 92 ? 4.072 19.386 24.044 1.00 40.97 92 LYS A N 1
ATOM 673 C CA . LYS A 1 92 ? 3.963 20.110 25.305 1.00 40.97 92 LYS A CA 1
ATOM 674 C C . LYS A 1 92 ? 3.974 21.571 24.908 1.00 40.97 92 LYS A C 1
ATOM 676 O O . LYS A 1 92 ? 5.044 22.093 24.599 1.00 40.97 92 LYS A O 1
ATOM 681 N N . ARG A 1 93 ? 2.778 22.175 24.852 1.00 44.38 93 ARG A N 1
ATOM 682 C CA . ARG A 1 93 ? 2.548 23.579 24.527 1.00 44.38 93 ARG A CA 1
ATOM 683 C C . ARG A 1 93 ? 3.588 24.313 25.340 1.00 44.38 93 ARG A C 1
ATOM 685 O O . ARG A 1 93 ? 3.474 24.291 26.566 1.00 44.38 93 ARG A O 1
ATOM 692 N N . LYS A 1 94 ? 4.631 24.844 24.682 1.00 37.69 94 LYS A N 1
ATOM 693 C CA . LYS A 1 94 ? 5.624 25.664 25.371 1.00 37.69 94 LYS A CA 1
ATOM 694 C C . LYS A 1 94 ? 4.777 26.711 26.057 1.00 37.69 94 LYS A C 1
ATOM 696 O O . LYS A 1 94 ? 4.085 27.472 25.379 1.00 37.69 94 LYS A O 1
ATOM 701 N N . GLN A 1 95 ? 4.714 26.628 27.381 1.00 41.16 95 GLN A N 1
ATOM 702 C CA . GLN A 1 95 ? 4.022 27.617 28.171 1.00 41.16 95 GLN A CA 1
ATOM 703 C C . GLN A 1 95 ? 4.891 28.846 27.987 1.00 41.16 95 GLN A C 1
ATOM 705 O O . GLN A 1 95 ? 5.927 28.986 28.629 1.00 41.16 95 GLN A O 1
ATOM 710 N N . ILE A 1 96 ? 4.525 29.660 26.996 1.00 46.22 96 ILE A N 1
ATOM 711 C CA . ILE A 1 96 ? 4.940 31.046 26.947 1.00 46.22 96 ILE A CA 1
ATOM 712 C C . ILE A 1 96 ? 4.401 31.571 28.265 1.00 46.22 96 ILE A C 1
ATOM 714 O O . ILE A 1 96 ? 3.182 31.666 28.433 1.00 46.22 96 ILE A O 1
ATOM 718 N N . ALA A 1 97 ? 5.301 31.741 29.232 1.00 44.31 97 ALA A N 1
ATOM 719 C CA . ALA A 1 97 ? 4.973 32.400 30.473 1.00 44.31 97 ALA A CA 1
ATOM 720 C C . ALA A 1 97 ? 4.439 33.767 30.055 1.00 44.31 97 ALA A C 1
ATOM 722 O O . ALA A 1 97 ? 5.161 34.555 29.443 1.00 44.31 97 ALA A O 1
ATOM 723 N N . VAL A 1 98 ? 3.139 33.973 30.256 1.00 43.38 98 VAL A N 1
ATOM 724 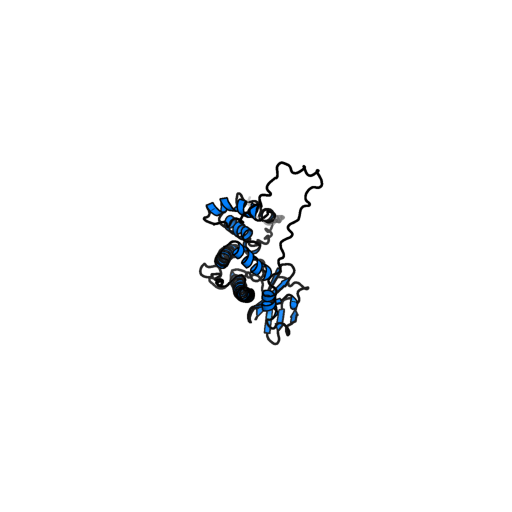C CA . VAL A 1 98 ? 2.525 35.268 30.010 1.00 43.38 98 VAL A CA 1
ATOM 725 C C . VAL A 1 98 ? 3.007 36.137 31.153 1.00 43.38 98 VAL A C 1
ATOM 727 O O . VAL A 1 98 ? 2.510 36.022 32.272 1.00 43.38 98 VAL A O 1
ATOM 730 N N . ASP A 1 99 ? 4.042 36.917 30.869 1.00 54.91 99 ASP A N 1
ATOM 731 C CA . ASP A 1 99 ? 4.494 37.989 31.738 1.00 54.91 99 ASP A CA 1
ATOM 732 C C . ASP A 1 99 ? 3.315 38.963 31.930 1.00 54.91 99 ASP A C 1
ATOM 734 O O . ASP A 1 99 ? 2.785 39.450 30.922 1.00 54.91 99 ASP A O 1
ATOM 738 N N . PRO A 1 100 ? 2.835 39.197 33.169 1.00 51.19 100 PRO A N 1
ATOM 739 C CA . PRO A 1 100 ? 1.681 40.058 33.418 1.00 51.19 100 PRO A CA 1
ATOM 740 C C . PRO A 1 100 ? 1.853 41.497 32.915 1.00 51.19 100 PRO A C 1
ATOM 742 O O . PRO A 1 100 ? 0.845 42.140 32.627 1.00 51.19 100 PRO A O 1
ATOM 745 N N . ASP A 1 101 ? 3.096 41.975 32.780 1.00 52.91 101 ASP A N 1
ATOM 746 C CA . ASP A 1 101 ? 3.423 43.362 32.423 1.00 52.91 101 ASP A CA 1
ATOM 747 C C . ASP A 1 101 ? 3.823 43.552 30.943 1.00 52.91 101 ASP A C 1
ATOM 749 O O . ASP A 1 101 ? 4.253 44.634 30.532 1.00 52.91 101 ASP A O 1
ATOM 753 N N . ALA A 1 102 ? 3.658 42.530 30.093 1.00 46.59 102 ALA A N 1
ATOM 754 C CA . ALA A 1 102 ? 3.893 42.667 28.655 1.00 46.59 102 ALA A CA 1
ATOM 755 C C . ALA A 1 102 ? 2.828 43.577 27.988 1.00 46.59 102 ALA A C 1
ATOM 757 O O . ALA A 1 102 ? 1.633 43.271 28.067 1.00 46.59 102 ALA A O 1
ATOM 758 N N . PRO A 1 103 ? 3.211 44.653 27.263 1.00 46.59 103 PRO A N 1
ATOM 759 C CA . PRO A 1 103 ? 2.248 45.522 26.589 1.00 46.59 103 PRO A CA 1
ATOM 760 C C . PRO A 1 103 ? 1.388 44.763 25.571 1.00 46.59 103 PRO A C 1
ATOM 762 O O . PRO A 1 103 ? 1.905 44.021 24.734 1.00 46.59 103 PRO A O 1
ATOM 765 N N . LEU A 1 104 ? 0.071 44.990 25.617 1.00 41.00 104 LEU A N 1
ATOM 766 C CA . LEU A 1 104 ? -0.913 44.389 24.710 1.00 41.00 104 LEU A CA 1
ATOM 767 C C . LEU A 1 104 ? -0.522 44.590 23.231 1.00 41.00 104 LEU A C 1
ATOM 769 O O . LEU A 1 104 ? -0.466 45.735 22.771 1.00 41.00 104 LEU A O 1
ATOM 773 N N . PRO A 1 105 ? -0.316 43.511 22.449 1.00 43.97 105 PRO A N 1
ATOM 774 C CA . PRO A 1 105 ? -0.105 43.630 21.014 1.00 43.97 105 PRO A CA 1
ATOM 775 C C . PRO A 1 105 ? -1.357 44.191 20.336 1.00 43.97 105 PRO A C 1
ATOM 777 O O . PRO A 1 105 ? -2.458 43.659 20.494 1.00 43.97 105 PRO A O 1
ATOM 780 N N . SER A 1 106 ? -1.178 45.265 19.567 1.00 40.34 106 SER A N 1
ATOM 781 C CA . SER A 1 106 ? -2.253 45.881 18.785 1.00 40.34 106 SER A CA 1
ATOM 782 C C . SER A 1 106 ? -2.870 44.888 17.792 1.00 40.34 106 SER A C 1
ATOM 784 O O . SER A 1 106 ? -2.182 44.025 17.243 1.00 40.34 106 SER A O 1
ATOM 786 N N . GLN A 1 107 ? -4.173 45.027 17.540 1.00 51.66 107 GLN A N 1
ATOM 787 C CA . GLN A 1 107 ? -4.909 44.176 16.607 1.00 51.66 107 GLN A CA 1
ATOM 788 C C . GLN A 1 107 ? -4.395 44.378 15.173 1.00 51.66 107 GLN A C 1
ATOM 790 O O . GLN A 1 107 ? -4.697 45.386 14.537 1.00 51.66 107 GLN A O 1
ATOM 795 N N . ALA A 1 108 ? -3.663 43.399 14.639 1.00 40.41 108 ALA A N 1
ATOM 796 C CA . ALA A 1 108 ? -3.250 43.380 13.241 1.00 40.41 108 ALA A CA 1
ATOM 797 C C . ALA A 1 108 ? -3.287 41.955 12.669 1.00 40.41 108 ALA A C 1
ATOM 799 O O . ALA A 1 108 ? -2.569 41.080 13.138 1.00 40.41 108 ALA A O 1
ATOM 800 N N . ALA A 1 109 ? -4.104 41.785 11.622 1.00 38.16 109 ALA A N 1
ATOM 801 C CA . ALA A 1 109 ? -4.233 40.619 10.740 1.00 38.16 109 ALA A CA 1
ATOM 802 C C . ALA A 1 109 ? -4.576 39.254 11.384 1.00 38.16 109 ALA A C 1
ATOM 804 O O . ALA A 1 109 ? -3.879 38.711 12.238 1.00 38.16 109 ALA A O 1
ATOM 805 N N . ALA A 1 110 ? -5.643 38.632 10.874 1.00 39.16 110 ALA A N 1
ATOM 806 C CA . ALA A 1 110 ? -5.918 37.221 11.128 1.00 39.16 110 ALA A CA 1
ATOM 807 C C . ALA A 1 110 ? -4.741 36.354 10.637 1.00 39.16 110 ALA A C 1
ATOM 809 O O . ALA A 1 110 ? -4.190 36.652 9.573 1.00 39.16 110 ALA A O 1
ATOM 810 N N . PRO A 1 111 ? -4.376 35.264 11.340 1.00 38.69 111 PRO A N 1
ATOM 811 C CA . PRO A 1 111 ? -3.361 34.352 10.840 1.00 38.69 111 PRO A CA 1
ATOM 812 C C . PRO A 1 111 ? -3.858 33.749 9.526 1.00 38.69 111 PRO A C 1
ATOM 814 O O . PRO A 1 111 ? -4.887 33.063 9.496 1.00 38.69 111 PRO A O 1
ATOM 817 N N . GLU A 1 112 ? -3.132 34.014 8.439 1.00 36.06 112 GLU A N 1
ATOM 818 C CA . GLU A 1 112 ? -3.392 33.370 7.159 1.00 36.06 112 GLU A CA 1
ATOM 819 C C . GLU A 1 112 ? -3.462 31.862 7.371 1.00 36.06 112 GLU A C 1
ATOM 821 O O . GLU A 1 112 ? -2.629 31.261 8.060 1.00 36.06 112 GLU A O 1
ATOM 826 N N . ARG A 1 113 ? -4.484 31.242 6.777 1.00 42.34 113 ARG A N 1
ATOM 827 C CA . ARG A 1 113 ? -4.645 29.795 6.825 1.00 42.34 113 ARG A CA 1
ATOM 828 C C . ARG A 1 113 ? -3.445 29.180 6.126 1.00 42.34 113 ARG A C 1
ATOM 830 O O . ARG A 1 113 ? -3.447 29.037 4.904 1.00 42.34 113 ARG A O 1
ATOM 837 N N . ARG A 1 114 ? -2.451 28.762 6.910 1.00 35.66 114 ARG A N 1
ATOM 838 C CA . ARG A 1 114 ? -1.422 27.840 6.454 1.00 35.66 114 ARG A CA 1
ATOM 839 C C . ARG A 1 114 ? -2.146 26.547 6.117 1.00 35.66 114 ARG A C 1
ATOM 841 O O . ARG A 1 114 ? -2.390 25.711 6.979 1.00 35.66 114 ARG A O 1
ATOM 848 N N . ALA A 1 115 ? -2.562 26.436 4.859 1.00 38.81 115 ALA A N 1
ATOM 849 C CA . ALA A 1 115 ? -3.012 25.185 4.303 1.00 38.81 115 ALA A CA 1
ATOM 850 C C . ALA A 1 115 ? -1.863 24.205 4.529 1.00 38.81 115 ALA A C 1
ATOM 852 O O . ALA A 1 115 ? -0.794 24.356 3.932 1.00 38.81 115 ALA A O 1
ATOM 853 N N . GLU A 1 116 ? -2.068 23.238 5.425 1.00 37.19 116 GLU A N 1
ATOM 854 C CA . GLU A 1 116 ? -1.192 22.082 5.571 1.00 37.19 116 GLU A CA 1
ATOM 855 C C . GLU A 1 116 ? -1.334 21.245 4.301 1.00 37.19 116 GLU A C 1
ATOM 857 O O . GLU A 1 116 ? -2.055 20.251 4.214 1.00 37.19 116 GLU A O 1
ATOM 862 N N . SER A 1 117 ? -0.659 21.740 3.267 1.00 36.19 117 SER A N 1
ATOM 863 C CA . SER A 1 117 ? -0.432 21.086 1.999 1.00 36.19 117 SER A CA 1
ATOM 864 C C . SER A 1 117 ? 0.304 19.793 2.298 1.00 36.19 117 SER A C 1
ATOM 866 O O . SER A 1 117 ? 1.516 19.812 2.515 1.00 36.19 117 SER A O 1
ATOM 868 N N . SER A 1 118 ? -0.482 18.711 2.380 1.00 39.19 118 SER A N 1
ATOM 869 C CA . SER A 1 118 ? -0.102 17.299 2.287 1.00 39.19 118 SER A CA 1
ATOM 870 C C . SER A 1 118 ? 1.412 17.110 2.302 1.00 39.19 118 SER A C 1
ATOM 872 O O . SER A 1 118 ? 2.059 17.250 1.262 1.00 39.19 118 SER A O 1
ATOM 874 N N . ALA A 1 119 ? 1.963 16.858 3.494 1.00 39.38 119 ALA A N 1
ATOM 875 C CA . ALA A 1 119 ? 3.398 16.856 3.744 1.00 39.38 119 ALA A CA 1
ATOM 876 C C . ALA A 1 119 ? 4.130 15.842 2.848 1.00 39.38 119 ALA A C 1
ATOM 878 O O . ALA A 1 119 ? 4.348 14.686 3.211 1.00 39.38 119 ALA A O 1
ATOM 879 N N . ARG A 1 120 ? 4.561 16.306 1.672 1.00 42.84 120 ARG A N 1
ATOM 880 C CA . ARG A 1 120 ? 5.500 15.619 0.789 1.00 42.84 120 ARG A CA 1
ATOM 881 C C . ARG A 1 120 ? 6.900 15.726 1.386 1.00 42.84 120 ARG A C 1
ATOM 883 O O . ARG A 1 120 ? 7.775 16.359 0.804 1.00 42.84 120 ARG A O 1
ATOM 890 N N . THR A 1 121 ? 7.126 15.106 2.544 1.00 37.72 121 THR A N 1
ATOM 891 C CA . THR A 1 121 ? 8.496 14.721 2.890 1.00 37.72 121 THR A CA 1
ATOM 892 C C . THR A 1 121 ? 8.954 13.743 1.806 1.00 37.72 121 THR A C 1
ATOM 894 O O . THR A 1 121 ? 8.233 12.773 1.549 1.00 37.72 121 THR A O 1
ATOM 897 N N . PRO A 1 122 ? 10.090 13.976 1.127 1.00 45.91 122 PRO A N 1
ATOM 898 C CA . PRO A 1 122 ? 10.613 13.004 0.185 1.00 45.91 122 PRO A CA 1
ATOM 899 C C . PRO A 1 122 ? 10.805 11.654 0.879 1.00 45.91 122 PRO A C 1
ATOM 901 O O . PRO A 1 122 ? 11.298 11.581 2.006 1.00 45.91 122 PRO A O 1
ATOM 904 N N . VAL A 1 123 ? 10.414 10.582 0.191 1.00 51.72 123 VAL A N 1
ATOM 905 C CA . VAL A 1 123 ? 10.897 9.231 0.504 1.00 51.72 123 VAL A CA 1
ATOM 906 C C . VAL A 1 123 ? 12.428 9.299 0.502 1.00 51.72 123 VAL A C 1
ATOM 908 O O . VAL A 1 123 ? 12.951 9.927 -0.420 1.00 51.72 123 VAL A O 1
ATOM 911 N N . PRO A 1 124 ? 13.153 8.685 1.458 1.00 53.34 124 PRO A N 1
ATOM 912 C CA . PRO A 1 124 ? 14.612 8.735 1.466 1.00 53.34 124 PRO A CA 1
ATOM 913 C C . PRO A 1 124 ? 15.177 8.344 0.096 1.00 53.34 124 PRO A C 1
ATOM 915 O O . PRO A 1 124 ? 14.883 7.254 -0.401 1.00 53.34 124 PRO A O 1
ATOM 918 N N . ASP A 1 125 ? 15.964 9.228 -0.525 1.00 54.56 125 ASP A N 1
ATOM 919 C CA . ASP A 1 125 ? 16.366 9.069 -1.930 1.00 54.56 125 ASP A CA 1
ATOM 920 C C . ASP A 1 125 ? 17.129 7.762 -2.178 1.00 54.56 125 ASP A C 1
ATOM 922 O O . ASP A 1 125 ? 16.962 7.156 -3.230 1.00 54.56 125 ASP A O 1
ATOM 926 N N . ALA A 1 126 ? 17.864 7.252 -1.182 1.00 51.00 126 ALA A N 1
ATOM 927 C CA . ALA A 1 126 ? 18.513 5.938 -1.222 1.00 51.00 126 ALA A CA 1
ATOM 928 C C . ALA A 1 126 ? 17.526 4.772 -1.437 1.00 51.00 126 ALA A C 1
ATOM 930 O O . ALA A 1 126 ? 17.818 3.824 -2.164 1.00 51.00 126 ALA A O 1
ATOM 931 N N . ALA A 1 127 ? 16.333 4.850 -0.846 1.00 52.09 127 ALA A N 1
ATOM 932 C CA . ALA A 1 127 ? 15.303 3.823 -0.947 1.00 52.09 127 ALA A CA 1
ATOM 933 C C . ALA A 1 127 ? 14.603 3.863 -2.321 1.00 52.09 127 ALA A C 1
ATOM 935 O O . ALA A 1 127 ? 14.260 2.827 -2.893 1.00 52.09 127 ALA A O 1
ATOM 936 N N . ARG A 1 128 ? 14.467 5.065 -2.906 1.00 58.00 128 ARG A N 1
ATOM 937 C CA . ARG A 1 128 ? 14.027 5.234 -4.300 1.00 58.00 128 ARG A CA 1
ATOM 938 C C . ARG A 1 128 ? 15.121 4.816 -5.288 1.00 58.00 128 ARG A C 1
ATOM 940 O O . ARG A 1 128 ? 14.810 4.172 -6.282 1.00 58.00 128 ARG A O 1
ATOM 947 N N . ALA A 1 129 ? 16.384 5.123 -4.999 1.00 55.19 129 ALA A N 1
ATOM 948 C CA . ALA A 1 129 ? 17.533 4.702 -5.792 1.00 55.19 129 ALA A CA 1
ATOM 949 C C . ALA A 1 129 ? 17.637 3.173 -5.853 1.00 55.19 129 ALA A C 1
ATOM 951 O O . ALA A 1 129 ? 17.765 2.640 -6.943 1.00 55.19 129 ALA A O 1
ATOM 952 N N . ALA A 1 130 ? 17.471 2.454 -4.736 1.00 53.75 130 ALA A N 1
ATOM 953 C CA . ALA A 1 130 ? 17.488 0.986 -4.719 1.00 53.75 130 ALA A CA 1
ATOM 954 C C . ALA A 1 130 ? 16.472 0.348 -5.696 1.00 53.75 130 ALA A C 1
ATOM 956 O O . ALA A 1 130 ? 16.809 -0.600 -6.401 1.00 53.75 130 ALA A O 1
ATOM 957 N N . LEU A 1 131 ? 15.262 0.912 -5.794 1.00 55.19 131 LEU A N 1
ATOM 958 C CA . LEU A 1 131 ? 14.241 0.532 -6.785 1.00 55.19 131 LEU A CA 1
ATOM 959 C C . LEU A 1 131 ? 14.649 0.863 -8.231 1.00 55.19 131 LEU A C 1
ATOM 961 O O . LEU A 1 131 ? 14.436 0.060 -9.140 1.00 55.19 131 LEU A O 1
ATOM 965 N N . LEU A 1 132 ? 15.216 2.053 -8.446 1.00 56.62 132 LEU A N 1
ATOM 966 C CA . LEU A 1 132 ? 15.626 2.561 -9.762 1.00 56.62 132 LEU A CA 1
ATOM 967 C C . LEU A 1 132 ? 16.893 1.867 -10.308 1.00 56.62 132 LEU A C 1
ATOM 969 O O . LEU A 1 132 ? 17.067 1.777 -11.521 1.00 56.62 132 LEU A O 1
ATOM 973 N N . SER A 1 133 ? 17.758 1.344 -9.435 1.00 53.88 133 SER A N 1
ATOM 974 C CA . SER A 1 133 ? 19.025 0.680 -9.787 1.00 53.88 133 SER A CA 1
ATOM 975 C C . SER A 1 133 ? 18.858 -0.704 -10.428 1.00 53.88 133 SER A C 1
ATOM 977 O O . SER A 1 133 ? 19.824 -1.260 -10.949 1.00 53.88 133 SER A O 1
ATOM 979 N N . ALA A 1 134 ? 17.657 -1.287 -10.395 1.00 57.56 134 ALA A N 1
ATOM 980 C CA . ALA A 1 134 ? 17.395 -2.663 -10.815 1.00 57.56 134 ALA A CA 1
ATOM 981 C C . ALA A 1 134 ? 17.314 -2.841 -12.350 1.00 57.56 134 ALA A C 1
ATOM 983 O O . ALA A 1 134 ? 16.276 -3.198 -12.900 1.00 57.56 134 ALA A O 1
ATOM 984 N N . GLY A 1 135 ? 18.428 -2.616 -13.053 1.00 64.00 135 GLY A N 1
ATOM 985 C CA . GLY A 1 135 ? 18.676 -3.174 -14.392 1.00 64.00 135 GLY A CA 1
ATOM 986 C C . GLY A 1 135 ? 17.807 -2.661 -15.551 1.00 64.00 135 GLY A C 1
ATOM 987 O O . GLY A 1 135 ? 17.831 -3.261 -16.624 1.00 64.00 135 GLY A O 1
ATOM 988 N N . LEU A 1 136 ? 17.063 -1.560 -15.383 1.00 81.00 136 LEU A N 1
ATOM 989 C CA . LEU A 1 136 ? 16.120 -1.070 -16.403 1.00 81.00 136 LEU A CA 1
ATOM 990 C C . LEU A 1 136 ? 16.760 -0.301 -17.578 1.00 81.00 136 LEU A C 1
ATOM 992 O O . LEU A 1 136 ? 16.058 0.076 -18.515 1.00 81.00 136 LEU A O 1
ATOM 996 N N . ALA A 1 137 ? 18.079 -0.080 -17.570 1.00 78.56 137 ALA A N 1
ATOM 997 C CA . ALA A 1 137 ? 18.779 0.740 -18.568 1.00 78.56 137 ALA A CA 1
ATOM 998 C C . ALA A 1 137 ? 18.657 0.224 -20.019 1.00 78.56 137 ALA A C 1
ATOM 1000 O O . ALA A 1 137 ? 18.652 1.021 -20.953 1.00 78.56 137 ALA A O 1
ATOM 1001 N N . ALA A 1 138 ? 18.527 -1.094 -20.208 1.00 84.44 138 ALA A N 1
ATOM 1002 C CA . ALA A 1 138 ? 18.343 -1.726 -21.519 1.00 84.44 138 ALA A CA 1
ATOM 1003 C C . ALA A 1 138 ? 16.864 -1.993 -21.874 1.00 84.44 138 ALA A C 1
ATOM 1005 O O . ALA A 1 138 ? 16.577 -2.667 -22.867 1.00 84.44 138 ALA A O 1
ATOM 1006 N N . CYS A 1 139 ? 15.918 -1.513 -21.061 1.00 91.62 139 CYS A N 1
ATOM 1007 C CA . CYS A 1 139 ? 14.496 -1.748 -21.277 1.00 91.62 139 CYS A CA 1
ATOM 1008 C C . CYS A 1 139 ? 13.860 -0.714 -22.220 1.00 91.62 139 CYS A C 1
ATOM 1010 O O . CYS A 1 139 ? 14.393 0.370 -22.460 1.00 91.62 139 CYS A O 1
ATOM 1012 N N . ARG A 1 140 ? 12.667 -1.032 -22.732 1.00 93.88 140 ARG A N 1
ATOM 1013 C CA . ARG A 1 140 ? 11.782 -0.129 -23.483 1.00 93.88 140 ARG A CA 1
ATOM 1014 C C . ARG A 1 140 ? 10.355 -0.285 -22.962 1.00 93.88 140 ARG A C 1
ATOM 1016 O O . ARG A 1 140 ? 9.851 -1.400 -22.910 1.00 93.88 140 ARG A O 1
ATOM 1023 N N . LEU A 1 141 ? 9.719 0.824 -22.587 1.00 93.31 141 LEU A N 1
ATOM 1024 C CA . LEU A 1 141 ? 8.306 0.879 -22.194 1.00 93.31 141 LEU A CA 1
ATOM 1025 C C . LEU A 1 141 ? 7.449 1.195 -23.427 1.00 93.31 141 LEU A C 1
ATOM 1027 O O . LEU A 1 141 ? 7.717 2.168 -24.130 1.00 93.31 141 LEU A O 1
ATOM 1031 N N . GLN A 1 142 ? 6.427 0.380 -23.672 1.00 92.25 142 GLN A N 1
ATOM 1032 C CA . GLN A 1 142 ? 5.518 0.454 -24.816 1.00 92.25 142 GLN A CA 1
ATOM 1033 C C . GLN A 1 142 ? 4.070 0.275 -24.333 1.00 92.25 142 GLN A C 1
ATOM 1035 O O . GLN A 1 142 ? 3.442 -0.766 -24.513 1.00 92.25 142 GLN A O 1
ATOM 1040 N N . GLY A 1 143 ? 3.536 1.301 -23.661 1.00 90.50 143 GLY A N 1
ATOM 1041 C CA . GLY A 1 143 ? 2.168 1.298 -23.135 1.00 90.50 143 GLY A CA 1
ATOM 1042 C C . GLY A 1 143 ? 1.945 0.220 -22.069 1.00 90.50 143 GLY A C 1
ATOM 1043 O O . GLY A 1 143 ? 2.300 0.411 -20.904 1.00 90.50 143 GLY A O 1
ATOM 1044 N N . ALA A 1 144 ? 1.328 -0.894 -22.469 1.00 93.94 144 ALA A N 1
ATOM 1045 C CA . ALA A 1 144 ? 1.033 -2.033 -21.601 1.00 93.94 144 ALA A CA 1
ATOM 1046 C C . ALA A 1 144 ? 2.188 -3.052 -21.487 1.00 93.94 144 ALA A C 1
ATOM 1048 O O . ALA A 1 144 ? 2.106 -3.937 -20.642 1.00 93.94 144 ALA A O 1
ATOM 1049 N N . GLU A 1 145 ? 3.271 -2.921 -22.262 1.00 96.00 145 GLU A N 1
ATOM 1050 C CA . GLU A 1 145 ? 4.439 -3.814 -22.192 1.00 96.00 145 GLU A CA 1
ATOM 1051 C C . GLU A 1 145 ? 5.719 -3.066 -21.771 1.00 96.00 145 GLU A C 1
ATOM 1053 O O . GLU A 1 145 ? 5.936 -1.911 -22.147 1.00 96.00 145 GLU A O 1
ATOM 1058 N N . ILE A 1 146 ? 6.600 -3.735 -21.023 1.00 95.44 146 ILE A N 1
ATOM 1059 C CA . ILE A 1 146 ? 8.012 -3.371 -20.871 1.00 95.44 146 ILE A CA 1
ATOM 1060 C C . ILE A 1 146 ? 8.876 -4.528 -21.389 1.00 95.44 146 ILE A C 1
ATOM 1062 O O . ILE A 1 146 ? 8.823 -5.644 -20.870 1.00 95.44 146 ILE A O 1
ATOM 1066 N N . ALA A 1 147 ? 9.710 -4.254 -22.390 1.00 95.06 147 ALA A N 1
ATOM 1067 C CA . ALA A 1 147 ? 10.645 -5.211 -22.977 1.00 95.06 147 ALA A CA 1
ATOM 1068 C C . ALA A 1 147 ? 12.071 -4.947 -22.473 1.00 95.06 147 ALA A C 1
ATOM 1070 O O . ALA A 1 147 ? 12.551 -3.822 -22.582 1.00 95.06 147 ALA A O 1
ATOM 1071 N N . CYS A 1 148 ? 12.762 -5.966 -21.956 1.00 91.81 148 CYS A N 1
ATOM 1072 C CA . CYS A 1 148 ? 14.107 -5.865 -21.372 1.00 91.81 148 CYS A CA 1
ATOM 1073 C C . CYS A 1 148 ? 15.023 -6.968 -21.932 1.00 91.81 148 CYS A C 1
ATOM 1075 O O . CYS A 1 148 ? 15.175 -8.032 -21.324 1.00 91.81 148 CYS A O 1
ATOM 1077 N N . GLY A 1 149 ? 15.608 -6.734 -23.111 1.00 88.44 149 GLY A N 1
ATOM 1078 C CA . GLY A 1 149 ? 16.292 -7.781 -23.879 1.00 88.44 149 GLY A CA 1
ATOM 1079 C C . GLY A 1 149 ? 15.283 -8.816 -24.383 1.00 88.44 149 GLY A C 1
ATOM 1080 O O . GLY A 1 149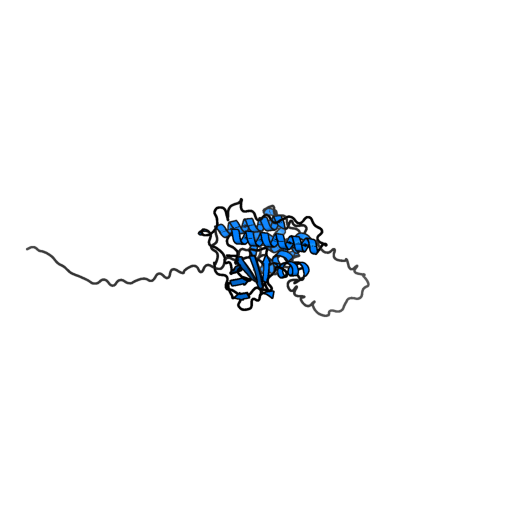 ? 14.353 -8.466 -25.110 1.00 88.44 149 GLY A O 1
ATOM 1081 N N . GLU A 1 150 ? 15.419 -10.070 -23.957 1.00 88.81 150 GLU A N 1
ATOM 1082 C CA . GLU A 1 150 ? 14.453 -11.145 -24.242 1.00 88.81 150 GLU A CA 1
ATOM 1083 C C . GLU A 1 150 ? 13.249 -11.143 -23.285 1.00 88.81 150 GLU A C 1
ATOM 1085 O O . GLU A 1 150 ? 12.165 -11.591 -23.649 1.00 88.81 150 GLU A O 1
ATOM 1090 N N . ARG A 1 151 ? 13.396 -10.572 -22.083 1.00 91.81 151 ARG A N 1
ATOM 1091 C CA . ARG A 1 151 ? 12.335 -10.550 -21.065 1.00 91.81 151 ARG A CA 1
ATOM 1092 C C . ARG A 1 151 ? 11.197 -9.610 -21.461 1.00 91.81 151 ARG A C 1
ATOM 1094 O O . ARG A 1 151 ? 11.434 -8.542 -22.039 1.00 91.81 151 ARG A O 1
ATOM 1101 N N . ARG A 1 152 ? 9.962 -9.993 -21.138 1.00 95.31 152 ARG A N 1
ATOM 1102 C CA . ARG A 1 152 ? 8.731 -9.240 -21.432 1.00 95.31 152 ARG A CA 1
ATOM 1103 C C . ARG A 1 152 ? 7.881 -9.153 -20.174 1.00 95.31 152 ARG A C 1
ATOM 1105 O O . ARG A 1 152 ? 7.612 -10.176 -19.549 1.00 95.31 152 ARG A O 1
ATOM 1112 N N . TYR A 1 153 ? 7.477 -7.938 -19.816 1.00 96.31 153 TYR A N 1
ATOM 1113 C CA . TYR A 1 153 ? 6.660 -7.653 -18.642 1.00 96.31 153 TYR A CA 1
ATOM 1114 C C . TYR A 1 153 ? 5.369 -6.951 -19.061 1.00 96.31 153 TYR A C 1
ATOM 1116 O O . TYR A 1 153 ? 5.424 -5.961 -19.785 1.00 96.31 153 TYR A O 1
ATOM 1124 N N . GLU A 1 154 ? 4.220 -7.407 -18.571 1.00 96.31 154 GLU A N 1
ATOM 1125 C CA . GLU A 1 154 ? 2.909 -6.873 -18.953 1.00 96.31 154 GLU A CA 1
ATOM 1126 C C . GLU A 1 154 ? 2.163 -6.201 -17.809 1.00 96.31 154 GLU A C 1
ATOM 1128 O O . GLU A 1 154 ? 2.099 -6.719 -16.689 1.00 96.31 154 GLU A O 1
ATOM 1133 N N . LEU A 1 155 ? 1.545 -5.064 -18.127 1.00 96.00 155 LEU A N 1
ATOM 1134 C CA . LEU A 1 155 ? 0.687 -4.306 -17.232 1.00 96.00 155 LEU A CA 1
ATOM 1135 C C . LEU A 1 155 ? -0.431 -5.200 -16.691 1.00 96.00 155 LEU A C 1
ATOM 1137 O O . LEU A 1 155 ? -1.190 -5.811 -17.438 1.00 96.00 155 LEU A O 1
ATOM 1141 N N . THR A 1 156 ? -0.515 -5.275 -15.369 1.00 93.88 156 THR A N 1
ATOM 1142 C CA . THR A 1 156 ? -1.389 -6.204 -14.667 1.00 93.88 156 THR A CA 1
ATOM 1143 C C . THR A 1 156 ? -2.633 -5.514 -14.126 1.00 93.88 156 THR A C 1
ATOM 1145 O O . THR A 1 156 ? -2.565 -4.560 -13.347 1.00 93.88 156 THR A O 1
ATOM 1148 N N . ASP A 1 157 ? -3.778 -6.079 -14.489 1.00 92.50 157 ASP A N 1
ATOM 1149 C CA . ASP A 1 157 ? -5.101 -5.617 -14.097 1.00 92.50 157 ASP A CA 1
ATOM 1150 C C . ASP A 1 157 ? -5.571 -6.138 -12.729 1.00 92.50 157 ASP A C 1
ATOM 1152 O O . ASP A 1 157 ? -4.932 -6.952 -12.052 1.00 92.50 157 ASP A O 1
ATOM 1156 N N . ASN A 1 158 ? -6.759 -5.689 -12.318 1.00 92.75 158 ASN A N 1
ATOM 1157 C CA . ASN A 1 158 ? -7.525 -6.390 -11.294 1.00 92.75 158 ASN A CA 1
ATOM 1158 C C . ASN A 1 158 ? -8.190 -7.639 -11.902 1.00 92.75 158 ASN A C 1
ATOM 1160 O O . ASN A 1 158 ? -8.758 -7.586 -12.990 1.00 92.75 158 ASN A O 1
ATOM 1164 N N . ARG A 1 159 ? -8.176 -8.765 -11.183 1.00 92.62 159 ARG A N 1
ATOM 1165 C CA . ARG A 1 159 ? -8.716 -10.053 -11.655 1.00 92.62 159 ARG A CA 1
ATOM 1166 C C . ARG A 1 159 ? -10.027 -10.382 -10.944 1.00 92.62 159 ARG A C 1
ATOM 1168 O O . ARG A 1 159 ? -10.122 -10.274 -9.720 1.00 92.62 159 ARG A O 1
ATOM 1175 N N . ALA A 1 160 ? -11.035 -10.829 -11.693 1.00 92.38 160 ALA A N 1
ATOM 1176 C CA . ALA A 1 160 ? -12.293 -11.317 -11.120 1.00 92.38 160 ALA A CA 1
ATOM 1177 C C . ALA A 1 160 ? -12.075 -12.590 -10.276 1.00 92.38 160 ALA A C 1
ATOM 1179 O O . ALA A 1 160 ? -11.181 -13.381 -10.571 1.00 92.38 160 ALA A O 1
ATOM 1180 N N . ASN A 1 161 ? -12.914 -12.814 -9.258 1.00 93.25 161 ASN A N 1
ATOM 1181 C CA . ASN A 1 161 ? -12.708 -13.865 -8.244 1.00 93.25 161 ASN A CA 1
ATOM 1182 C C . ASN A 1 161 ? -12.573 -15.278 -8.839 1.00 93.25 161 ASN A C 1
ATOM 1184 O O . ASN A 1 161 ? -11.711 -16.038 -8.414 1.00 93.25 161 ASN A O 1
ATOM 1188 N N . ARG A 1 162 ? -13.341 -15.583 -9.894 1.00 92.38 162 ARG A N 1
ATOM 1189 C CA . ARG A 1 162 ? -13.272 -16.841 -10.667 1.00 92.38 162 ARG A CA 1
ATOM 1190 C C . ARG A 1 162 ? -11.914 -17.132 -11.328 1.00 92.38 162 ARG A C 1
ATOM 1192 O O . ARG A 1 162 ? -11.688 -18.247 -11.772 1.00 92.38 162 ARG A O 1
ATOM 1199 N N . HIS A 1 163 ? -11.044 -16.128 -11.456 1.00 93.00 163 HIS A N 1
ATOM 1200 C CA . HIS A 1 163 ? -9.709 -16.257 -12.046 1.00 93.00 163 HIS A CA 1
ATOM 1201 C C . HIS A 1 163 ? -8.596 -16.252 -10.987 1.00 93.00 163 HIS A C 1
ATOM 1203 O O . HIS A 1 163 ? -7.423 -16.216 -11.356 1.00 93.00 163 HIS A O 1
ATOM 1209 N N . LEU A 1 164 ? -8.933 -16.237 -9.693 1.00 94.38 164 LEU A N 1
ATOM 1210 C CA . LEU A 1 164 ? -7.964 -16.348 -8.603 1.00 94.38 164 LEU A CA 1
ATOM 1211 C C . LEU A 1 164 ? -7.668 -17.818 -8.295 1.00 94.38 164 LEU A C 1
ATOM 1213 O O . LEU A 1 164 ? -8.492 -18.696 -8.547 1.00 94.38 164 LEU A O 1
ATOM 1217 N N . ARG A 1 165 ? -6.498 -18.086 -7.705 1.00 95.44 165 ARG A N 1
ATOM 1218 C CA . ARG A 1 165 ? -6.178 -19.423 -7.187 1.00 95.44 165 ARG A CA 1
ATOM 1219 C C . ARG A 1 165 ? -7.124 -19.804 -6.044 1.00 95.44 165 ARG A C 1
ATOM 1221 O O . ARG A 1 165 ? -7.570 -18.939 -5.285 1.00 95.44 165 ARG A O 1
ATOM 1228 N N . ALA A 1 166 ? -7.387 -21.101 -5.884 1.00 95.12 166 ALA A N 1
ATOM 1229 C CA . ALA A 1 166 ? -8.127 -21.608 -4.732 1.00 95.12 166 ALA A CA 1
ATOM 1230 C C . ALA A 1 166 ? -7.483 -21.113 -3.420 1.00 95.12 166 ALA A C 1
ATOM 1232 O O . ALA A 1 166 ? -6.258 -21.030 -3.304 1.00 95.12 166 ALA A O 1
ATOM 1233 N N . GLY A 1 167 ? -8.314 -20.710 -2.457 1.00 95.62 167 GLY A N 1
ATOM 1234 C CA . GLY A 1 167 ? -7.855 -20.150 -1.182 1.00 95.62 167 GLY A CA 1
ATOM 1235 C C . GLY A 1 167 ? -7.296 -18.718 -1.233 1.00 95.62 167 GLY A C 1
ATOM 1236 O O . GLY A 1 167 ? -6.970 -18.188 -0.176 1.00 95.62 167 GLY A O 1
ATOM 1237 N N . ALA A 1 168 ? -7.230 -18.042 -2.391 1.00 97.12 168 ALA A N 1
ATOM 1238 C CA . ALA A 1 168 ? -6.702 -16.671 -2.486 1.00 97.12 168 ALA A CA 1
ATOM 1239 C C . ALA A 1 168 ? -7.400 -15.665 -1.550 1.00 97.12 168 ALA A C 1
ATOM 1241 O O . ALA A 1 168 ? -6.760 -14.761 -1.023 1.00 97.12 168 ALA A O 1
ATOM 1242 N N . LEU A 1 169 ? -8.703 -15.816 -1.315 1.00 96.81 169 LEU A N 1
ATOM 1243 C CA . LEU A 1 169 ? -9.470 -14.938 -0.420 1.00 96.81 169 LEU A CA 1
ATOM 1244 C C . LEU A 1 169 ? -9.724 -15.567 0.965 1.00 96.81 169 LEU A C 1
ATOM 1246 O O . LEU A 1 169 ? -10.432 -14.979 1.775 1.00 96.81 169 LEU A O 1
ATOM 1250 N N . GLY A 1 170 ? -9.158 -16.750 1.232 1.00 96.38 170 GLY A N 1
ATOM 1251 C CA . GLY A 1 170 ? -9.294 -17.473 2.498 1.00 96.38 170 GLY A CA 1
ATOM 1252 C C . GLY A 1 170 ? -8.284 -17.034 3.560 1.00 96.38 170 GLY A C 1
ATOM 1253 O O . GLY A 1 170 ? -7.284 -16.378 3.260 1.00 96.38 170 GLY A O 1
ATOM 1254 N N . GLU A 1 171 ? -8.537 -17.422 4.813 1.00 95.38 171 GLU A N 1
ATOM 1255 C CA . GLU A 1 171 ? -7.793 -16.928 5.980 1.00 95.38 171 GLU A CA 1
ATOM 1256 C C . GLU A 1 171 ?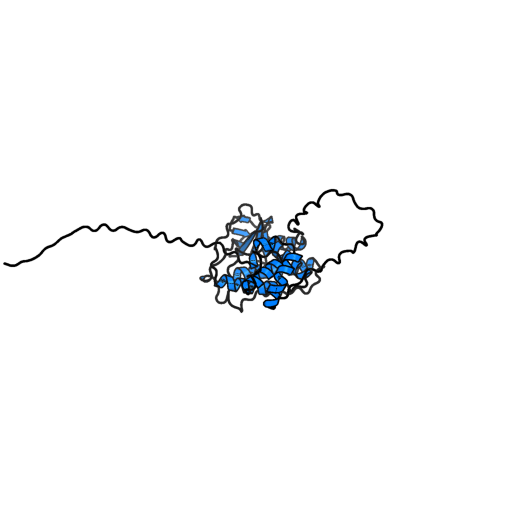 -6.294 -17.262 5.973 1.00 95.38 171 GLU A C 1
ATOM 1258 O O . GLU A 1 171 ? -5.483 -16.422 6.379 1.00 95.38 171 GLU A O 1
ATOM 1263 N N . GLU A 1 172 ? -5.903 -18.412 5.423 1.00 96.31 172 GLU A N 1
ATOM 1264 C CA . GLU A 1 172 ? -4.497 -18.829 5.298 1.00 96.31 172 GLU A CA 1
ATOM 1265 C C . GLU A 1 172 ? -3.676 -17.955 4.345 1.00 96.31 172 GLU A C 1
ATOM 1267 O O . GLU A 1 172 ? -2.448 -17.899 4.442 1.00 96.31 172 GLU A O 1
ATOM 1272 N N . ASN A 1 173 ? -4.322 -17.217 3.438 1.00 97.88 173 ASN A N 1
ATOM 1273 C CA . ASN A 1 173 ? -3.606 -16.307 2.559 1.00 97.88 173 ASN A CA 1
ATOM 1274 C C . ASN A 1 173 ? -3.243 -15.015 3.311 1.00 97.88 173 ASN A C 1
ATOM 1276 O O . ASN A 1 173 ? -3.928 -14.009 3.159 1.00 97.88 173 ASN A O 1
ATOM 1280 N N . ARG A 1 174 ? -2.214 -15.056 4.164 1.00 98.12 174 ARG A N 1
ATOM 1281 C CA . ARG A 1 174 ? -1.736 -13.932 4.996 1.00 98.12 174 ARG A CA 1
ATOM 1282 C C . ARG A 1 174 ? -0.859 -12.944 4.219 1.00 98.12 174 ARG A C 1
ATOM 1284 O O . ARG A 1 174 ? -0.187 -13.330 3.257 1.00 98.12 174 ARG A O 1
ATOM 1291 N N . MET A 1 175 ? -0.822 -11.684 4.656 1.00 97.94 175 MET A N 1
ATOM 1292 C CA . MET A 1 175 ? 0.088 -10.664 4.123 1.00 97.94 175 MET A CA 1
ATOM 1293 C C . MET A 1 175 ? 1.534 -11.055 4.444 1.00 97.94 175 MET A C 1
ATOM 1295 O O . MET A 1 175 ? 2.352 -11.217 3.534 1.00 97.94 175 MET A O 1
ATOM 1299 N N . ASN A 1 176 ? 1.811 -11.306 5.727 1.00 97.31 176 ASN A N 1
ATOM 1300 C CA . ASN A 1 176 ? 3.113 -11.703 6.256 1.00 97.31 176 ASN A CA 1
ATOM 1301 C C . ASN A 1 176 ? 4.243 -10.794 5.731 1.00 97.31 176 ASN A C 1
ATOM 1303 O O . ASN A 1 176 ? 5.134 -11.245 5.006 1.00 97.31 176 ASN A O 1
ATOM 1307 N N . LEU A 1 177 ? 4.152 -9.490 6.027 1.00 97.62 177 LEU A N 1
ATOM 1308 C CA . LEU A 1 177 ? 5.292 -8.590 5.842 1.00 97.62 177 LEU A CA 1
ATOM 1309 C C . LEU A 1 177 ? 6.401 -8.975 6.832 1.00 97.62 177 LEU A C 1
ATOM 1311 O O . LEU A 1 177 ? 6.088 -9.354 7.962 1.00 97.62 177 LEU A O 1
ATOM 1315 N N . PRO A 1 178 ? 7.687 -8.831 6.465 1.00 94.88 178 PRO A N 1
ATOM 1316 C CA . PRO A 1 178 ? 8.760 -8.931 7.444 1.00 94.88 178 PRO A CA 1
ATOM 1317 C C . PRO A 1 178 ? 8.571 -7.873 8.542 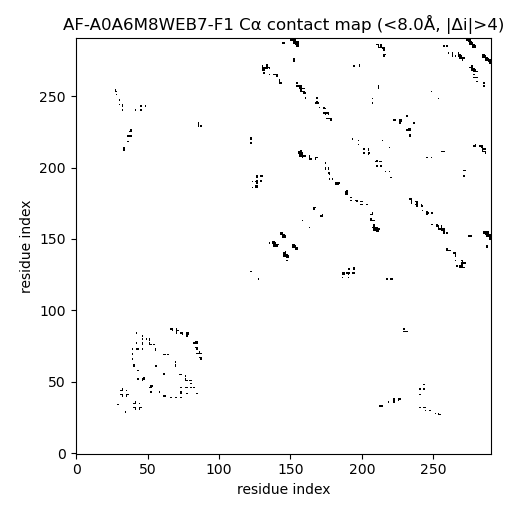1.00 94.88 178 PRO A C 1
ATOM 1319 O O . PRO A 1 178 ? 8.124 -6.756 8.271 1.00 94.88 178 PRO A O 1
ATOM 1322 N N . VAL A 1 179 ? 8.959 -8.198 9.774 1.00 94.62 179 VAL A N 1
ATOM 1323 C CA . VAL A 1 179 ? 9.041 -7.228 10.876 1.00 94.62 179 VAL A CA 1
ATOM 1324 C C . VAL A 1 179 ? 10.360 -6.461 10.764 1.00 94.62 179 VAL A C 1
ATOM 1326 O O . VAL A 1 179 ? 11.406 -7.060 10.510 1.00 94.62 179 VAL A O 1
ATOM 1329 N N . PHE A 1 180 ? 10.329 -5.138 10.939 1.00 94.88 180 PHE A N 1
ATOM 1330 C CA . PHE A 1 180 ? 11.552 -4.342 11.023 1.00 94.88 180 PHE A CA 1
ATOM 1331 C C . PHE A 1 180 ? 12.095 -4.369 12.454 1.00 94.88 180 PHE A C 1
ATOM 1333 O O . PHE A 1 180 ? 11.457 -3.854 13.366 1.00 94.88 180 PHE A O 1
ATOM 1340 N N . ALA A 1 181 ? 13.280 -4.954 12.634 1.00 90.19 181 ALA A N 1
ATOM 1341 C CA . ALA A 1 181 ? 13.996 -5.012 13.913 1.00 90.19 181 ALA A CA 1
ATOM 1342 C C . ALA A 1 181 ? 15.284 -4.157 13.921 1.00 90.19 181 ALA A C 1
ATOM 1344 O O . ALA A 1 181 ? 16.121 -4.302 14.808 1.00 90.19 181 ALA A O 1
ATOM 1345 N N . GLY A 1 182 ? 15.477 -3.310 12.903 1.00 89.75 182 GLY A N 1
ATOM 1346 C CA . GLY A 1 182 ? 16.654 -2.452 12.763 1.00 89.75 182 GLY A CA 1
ATOM 1347 C C . GLY A 1 182 ? 16.499 -1.085 13.436 1.00 89.75 182 GLY A C 1
ATOM 1348 O O . GLY A 1 182 ? 15.458 -0.747 13.996 1.00 89.75 182 GLY A O 1
ATOM 1349 N N . ASN A 1 183 ? 17.540 -0.260 13.330 1.00 90.94 183 ASN A N 1
ATOM 1350 C CA . ASN A 1 183 ? 17.492 1.135 13.762 1.00 90.94 183 ASN A CA 1
ATOM 1351 C C . ASN A 1 183 ? 16.785 1.997 12.698 1.00 90.94 183 ASN A C 1
ATOM 1353 O O . ASN A 1 183 ? 17.194 2.006 11.540 1.00 90.94 183 ASN A O 1
ATOM 1357 N N . LEU A 1 184 ? 15.758 2.763 13.082 1.00 89.69 184 LEU A N 1
ATOM 1358 C CA . LEU A 1 184 ? 15.042 3.676 12.175 1.00 89.69 184 LEU A CA 1
ATOM 1359 C C . LEU A 1 184 ? 15.914 4.836 11.654 1.00 89.69 184 LEU A C 1
ATOM 1361 O O . LEU A 1 184 ? 15.579 5.427 10.629 1.00 89.69 184 LEU A O 1
ATOM 1365 N N . ALA A 1 185 ? 17.025 5.155 12.326 1.00 90.44 185 ALA A N 1
ATOM 1366 C CA . ALA A 1 185 ? 18.003 6.141 11.860 1.00 90.44 185 ALA A CA 1
ATOM 1367 C C . ALA A 1 185 ? 18.986 5.584 10.805 1.00 90.44 185 ALA A C 1
ATOM 1369 O O . ALA A 1 185 ? 19.663 6.359 10.131 1.00 90.44 185 ALA A O 1
ATOM 1370 N N . ASP A 1 186 ? 19.067 4.260 10.636 1.00 91.88 186 ASP A N 1
ATOM 1371 C CA . ASP A 1 186 ? 19.901 3.614 9.617 1.00 91.88 186 ASP A CA 1
ATOM 1372 C C . ASP A 1 186 ? 19.141 3.564 8.280 1.00 91.88 186 ASP A C 1
ATOM 1374 O O . ASP A 1 186 ? 18.395 2.627 7.978 1.00 91.88 186 ASP A O 1
ATOM 1378 N N . ALA A 1 187 ? 19.310 4.620 7.479 1.00 88.88 187 ALA A N 1
ATOM 1379 C CA . ALA A 1 187 ? 18.623 4.768 6.199 1.00 88.88 187 ALA A CA 1
ATOM 1380 C C . ALA A 1 187 ? 18.904 3.620 5.196 1.00 88.88 187 ALA A C 1
ATOM 1382 O O . ALA A 1 187 ? 17.942 3.170 4.565 1.00 88.88 187 ALA A O 1
ATOM 1383 N N . PRO A 1 188 ? 20.140 3.090 5.048 1.00 89.81 188 PRO A N 1
ATOM 1384 C CA . PRO A 1 188 ? 20.393 1.847 4.313 1.00 89.81 188 PRO A CA 1
ATOM 1385 C C . PRO A 1 188 ? 19.568 0.644 4.800 1.00 89.81 188 PRO A C 1
ATOM 1387 O O . PRO A 1 188 ? 18.922 -0.020 3.982 1.00 89.81 188 PRO A O 1
ATOM 1390 N N . SER A 1 189 ? 19.531 0.368 6.108 1.00 91.88 189 SER A N 1
ATOM 1391 C CA . SER A 1 189 ? 18.744 -0.753 6.653 1.00 91.88 189 SER A CA 1
ATOM 1392 C C . SER A 1 189 ? 17.238 -0.566 6.453 1.00 91.88 189 SER A C 1
ATOM 1394 O O . SER A 1 189 ? 16.549 -1.510 6.055 1.00 91.88 189 SER A O 1
ATOM 1396 N N . VAL A 1 190 ? 16.724 0.653 6.649 1.00 93.25 190 VAL A N 1
ATOM 1397 C CA . VAL A 1 190 ? 15.323 1.002 6.363 1.00 93.25 190 VAL A CA 1
ATOM 1398 C C . VAL A 1 190 ? 15.005 0.845 4.870 1.00 93.25 190 VAL A C 1
ATOM 1400 O O . VAL A 1 190 ? 13.971 0.275 4.525 1.00 93.25 190 VAL A O 1
ATOM 1403 N N . GLY A 1 191 ? 15.892 1.280 3.970 1.00 90.38 191 GLY A N 1
ATOM 1404 C CA . GLY A 1 191 ? 15.717 1.131 2.521 1.00 90.38 191 GLY A CA 1
ATOM 1405 C C . GLY A 1 191 ? 15.640 -0.335 2.083 1.00 90.38 191 GLY A C 1
ATOM 1406 O O . GLY A 1 191 ? 14.706 -0.724 1.378 1.00 90.38 191 GLY A O 1
ATOM 1407 N N . ASN A 1 192 ? 16.566 -1.167 2.572 1.00 90.81 192 ASN A N 1
ATOM 1408 C CA . ASN A 1 192 ? 16.585 -2.612 2.325 1.00 90.81 192 ASN A CA 1
ATOM 1409 C C . ASN A 1 192 ? 15.323 -3.314 2.851 1.00 90.81 192 ASN A C 1
ATOM 1411 O O . ASN A 1 192 ? 14.760 -4.179 2.172 1.00 90.81 192 ASN A O 1
ATOM 1415 N N . TYR A 1 193 ? 14.855 -2.929 4.042 1.00 95.00 193 TYR A N 1
ATOM 1416 C CA . TYR A 1 193 ? 13.598 -3.416 4.602 1.00 95.00 193 TYR A CA 1
ATOM 1417 C C . TYR A 1 193 ? 12.401 -3.036 3.724 1.00 95.00 193 TYR A C 1
ATOM 1419 O O . TYR A 1 193 ? 11.640 -3.911 3.304 1.00 95.00 193 TYR A O 1
ATOM 1427 N N . LEU A 1 194 ? 12.258 -1.746 3.405 1.00 95.12 194 LEU A N 1
ATOM 1428 C CA . LEU A 1 194 ? 11.135 -1.219 2.632 1.00 95.12 194 LEU A CA 1
ATOM 1429 C C . LEU A 1 194 ? 11.055 -1.829 1.234 1.00 95.12 194 LEU A C 1
ATOM 1431 O O . LEU A 1 194 ? 9.954 -2.109 0.772 1.00 95.12 194 LEU A O 1
ATOM 1435 N N . TYR A 1 195 ? 12.191 -2.064 0.573 1.00 91.75 195 TYR A N 1
ATOM 1436 C CA . TYR A 1 195 ? 12.235 -2.761 -0.714 1.00 91.75 195 TYR A CA 1
ATOM 1437 C C . TYR A 1 195 ? 11.618 -4.168 -0.613 1.00 91.75 195 TYR A C 1
ATOM 1439 O O . TYR A 1 195 ? 10.676 -4.488 -1.340 1.00 91.75 195 TYR A O 1
ATOM 1447 N N . ARG A 1 196 ? 12.080 -4.987 0.346 1.00 92.94 196 ARG A N 1
ATOM 1448 C CA . ARG A 1 196 ? 11.587 -6.364 0.547 1.00 92.94 196 ARG A CA 1
ATOM 1449 C C . ARG A 1 196 ? 10.118 -6.396 0.979 1.00 92.94 196 ARG A C 1
ATOM 1451 O O . ARG A 1 196 ? 9.337 -7.192 0.461 1.00 92.94 196 ARG A O 1
ATOM 1458 N N . ALA A 1 197 ? 9.728 -5.519 1.903 1.00 96.69 197 ALA A N 1
ATOM 1459 C CA . ALA A 1 197 ? 8.355 -5.420 2.389 1.00 96.69 197 ALA A CA 1
ATOM 1460 C C . ALA A 1 197 ? 7.389 -4.925 1.295 1.00 96.69 197 ALA A C 1
ATOM 1462 O O . ALA A 1 197 ? 6.270 -5.426 1.194 1.00 96.69 197 ALA A O 1
ATOM 1463 N N . TYR A 1 198 ? 7.819 -3.995 0.437 1.00 96.94 198 TYR A N 1
ATOM 1464 C CA . TYR A 1 198 ? 7.005 -3.516 -0.679 1.00 96.94 198 TYR A CA 1
ATOM 1465 C C . TYR A 1 198 ? 6.882 -4.551 -1.804 1.00 96.94 198 TYR A C 1
ATOM 1467 O O . TYR A 1 198 ? 5.780 -4.732 -2.321 1.00 96.94 198 TYR A O 1
ATOM 1475 N N . GLN A 1 199 ? 7.954 -5.290 -2.129 1.00 95.56 199 GLN A N 1
ATOM 1476 C CA . GLN A 1 199 ? 7.867 -6.443 -3.033 1.00 95.56 199 GLN A CA 1
ATOM 1477 C C . GLN A 1 199 ? 6.803 -7.426 -2.539 1.00 95.56 199 GLN A C 1
ATOM 1479 O O . GLN A 1 199 ? 5.866 -7.740 -3.275 1.00 95.56 199 GLN A O 1
ATOM 1484 N N . ARG A 1 200 ? 6.886 -7.820 -1.261 1.00 97.81 200 ARG A N 1
ATOM 1485 C CA . ARG A 1 200 ? 5.896 -8.695 -0.628 1.00 97.81 200 ARG A CA 1
ATOM 1486 C C . ARG A 1 200 ? 4.485 -8.118 -0.742 1.00 97.81 200 ARG A C 1
ATOM 1488 O O . ARG A 1 200 ? 3.580 -8.824 -1.171 1.00 97.81 200 ARG A O 1
ATOM 1495 N N . TYR A 1 201 ? 4.282 -6.842 -0.415 1.00 98.00 201 TYR A N 1
ATOM 1496 C CA . TYR A 1 201 ? 2.980 -6.186 -0.563 1.00 98.00 201 TYR A CA 1
ATOM 1497 C C . TYR A 1 201 ? 2.421 -6.303 -1.994 1.00 98.00 201 TYR A C 1
ATOM 1499 O O . TYR A 1 201 ? 1.265 -6.698 -2.158 1.00 98.00 201 TYR A O 1
ATOM 1507 N N . VAL A 1 202 ? 3.222 -6.019 -3.027 1.00 97.56 202 VAL A N 1
ATOM 1508 C CA . VAL A 1 202 ? 2.777 -6.117 -4.429 1.00 97.56 202 VAL A CA 1
ATOM 1509 C C . VAL A 1 202 ? 2.424 -7.564 -4.791 1.00 97.56 202 VAL A C 1
ATOM 1511 O O . VAL A 1 202 ? 1.338 -7.798 -5.322 1.00 97.56 202 VAL A O 1
ATOM 1514 N N . GLU A 1 203 ? 3.254 -8.546 -4.421 1.00 97.44 203 GLU A N 1
ATOM 1515 C CA . GLU A 1 203 ? 2.950 -9.980 -4.576 1.00 97.44 203 GLU A CA 1
ATOM 1516 C C . GLU A 1 203 ? 1.605 -10.354 -3.928 1.00 97.44 203 GLU A C 1
ATOM 1518 O O . GLU A 1 203 ? 0.779 -11.035 -4.539 1.00 97.44 203 GLU A O 1
ATOM 1523 N N . LYS A 1 204 ? 1.337 -9.869 -2.708 1.00 98.19 204 LYS A N 1
ATOM 1524 C CA . LYS A 1 204 ? 0.088 -10.156 -1.988 1.00 98.19 204 LYS A CA 1
ATOM 1525 C C . LYS A 1 204 ? -1.143 -9.526 -2.631 1.00 98.19 204 LYS A C 1
ATOM 1527 O O . LYS A 1 204 ? -2.214 -10.138 -2.605 1.00 98.19 204 LYS A O 1
ATOM 1532 N N . MET A 1 205 ? -1.005 -8.340 -3.217 1.00 97.00 205 MET A N 1
ATOM 1533 C CA . MET A 1 205 ? -2.075 -7.680 -3.968 1.00 97.00 205 MET A CA 1
ATOM 1534 C C . MET A 1 205 ? -2.376 -8.408 -5.283 1.00 97.00 205 MET A C 1
ATOM 1536 O O . MET A 1 205 ? -3.543 -8.571 -5.642 1.00 97.00 205 MET A O 1
ATOM 1540 N N . LEU A 1 206 ? -1.348 -8.911 -5.968 1.00 96.25 206 LEU A N 1
ATOM 1541 C CA . LEU A 1 206 ? -1.488 -9.746 -7.164 1.00 96.25 206 LEU A CA 1
ATOM 1542 C C . LEU A 1 206 ? -2.196 -11.075 -6.860 1.00 96.25 206 LEU A C 1
ATOM 1544 O O . LEU A 1 206 ? -3.103 -11.466 -7.596 1.00 96.25 206 LEU A O 1
ATOM 1548 N N . ASP A 1 207 ? -1.850 -11.708 -5.736 1.00 97.12 207 ASP A N 1
ATOM 1549 C CA . ASP A 1 207 ? -2.449 -12.953 -5.229 1.00 97.12 207 ASP A CA 1
ATOM 1550 C C . ASP A 1 207 ? -3.988 -12.888 -5.123 1.00 97.12 207 ASP A C 1
ATOM 1552 O O . ASP A 1 207 ? -4.678 -13.867 -5.408 1.00 97.12 207 ASP A O 1
ATOM 1556 N N . ILE A 1 208 ? -4.534 -11.725 -4.740 1.00 96.19 208 ILE A N 1
ATOM 1557 C CA . ILE A 1 208 ? -5.985 -11.485 -4.590 1.00 96.19 208 ILE A CA 1
ATOM 1558 C C . ILE A 1 208 ? -6.617 -10.780 -5.800 1.00 96.19 208 ILE A C 1
ATOM 1560 O O . ILE A 1 208 ? -7.801 -10.429 -5.783 1.00 96.19 208 ILE A O 1
ATOM 1564 N N . GLY A 1 209 ? -5.844 -10.583 -6.871 1.00 94.69 209 GLY A N 1
ATOM 1565 C CA . GLY A 1 209 ? -6.302 -9.941 -8.099 1.00 94.69 209 GLY A CA 1
ATOM 1566 C C . GLY A 1 209 ? -6.584 -8.451 -7.949 1.00 94.69 209 GLY A C 1
ATOM 1567 O O . GLY A 1 209 ? -7.561 -7.972 -8.519 1.00 94.69 209 GLY A O 1
ATOM 1568 N N . LEU A 1 210 ? -5.757 -7.737 -7.188 1.00 94.62 210 LEU A N 1
ATOM 1569 C CA . LEU A 1 210 ? -5.788 -6.281 -7.018 1.00 94.62 210 LEU A CA 1
ATOM 1570 C C . LEU A 1 210 ? -4.509 -5.604 -7.552 1.00 94.62 210 LEU A C 1
ATOM 1572 O O . LEU A 1 210 ? -4.086 -4.574 -7.028 1.00 94.62 210 LEU A O 1
ATOM 1576 N N . GLY A 1 211 ? -3.880 -6.170 -8.593 1.00 93.75 211 GLY A N 1
ATOM 1577 C CA . GLY A 1 211 ? -2.669 -5.611 -9.216 1.00 93.75 211 GLY A CA 1
ATOM 1578 C C . GLY A 1 211 ? -2.851 -4.161 -9.673 1.00 93.75 211 GLY A C 1
ATOM 1579 O O . GLY A 1 211 ? -2.037 -3.293 -9.346 1.00 93.75 211 GLY A O 1
ATOM 1580 N N . GLY A 1 212 ? -3.994 -3.886 -10.304 1.00 91.62 212 GLY A N 1
ATOM 1581 C CA . GLY A 1 212 ? -4.401 -2.557 -10.757 1.00 91.62 212 GLY A CA 1
ATOM 1582 C C . GLY A 1 212 ? -4.872 -1.583 -9.673 1.00 91.62 212 GLY A C 1
ATOM 1583 O O . GLY A 1 212 ? -5.196 -0.439 -9.989 1.00 91.62 212 GLY A O 1
ATOM 1584 N N . ALA A 1 213 ? -4.921 -2.011 -8.409 1.00 90.31 213 ALA A N 1
ATOM 1585 C CA . ALA A 1 213 ? -5.325 -1.202 -7.258 1.00 90.31 213 ALA A CA 1
ATOM 1586 C C . ALA A 1 213 ? -4.220 -1.117 -6.181 1.00 90.31 213 ALA A C 1
ATOM 1588 O O . ALA A 1 213 ? -4.478 -0.813 -5.017 1.00 90.31 213 ALA A O 1
ATOM 1589 N N . THR A 1 214 ? -2.971 -1.392 -6.556 1.00 92.94 214 THR A N 1
ATOM 1590 C CA . THR A 1 214 ? -1.807 -1.278 -5.668 1.00 92.94 214 THR A CA 1
ATOM 1591 C C . THR A 1 214 ? -1.481 0.180 -5.320 1.00 92.94 214 THR A C 1
ATOM 1593 O O . THR A 1 214 ? -1.617 1.087 -6.143 1.00 92.94 214 THR A O 1
ATOM 1596 N N . MET A 1 215 ? -1.006 0.423 -4.094 1.00 92.69 215 MET A N 1
ATOM 1597 C CA . MET A 1 215 ? -0.375 1.700 -3.750 1.00 92.69 215 MET A CA 1
ATOM 1598 C C . MET A 1 215 ? 1.046 1.764 -4.317 1.00 92.69 215 MET A C 1
ATOM 1600 O O . MET A 1 215 ? 1.716 0.741 -4.415 1.00 92.69 215 MET A O 1
ATOM 1604 N N . ASN A 1 216 ? 1.513 2.968 -4.651 1.00 92.62 216 ASN A N 1
ATOM 1605 C CA . ASN A 1 216 ? 2.896 3.182 -5.073 1.00 92.62 216 ASN A CA 1
ATOM 1606 C C . ASN A 1 216 ? 3.877 3.123 -3.885 1.00 92.62 216 ASN A C 1
ATOM 1608 O O . ASN A 1 216 ? 3.488 3.319 -2.729 1.00 92.62 216 ASN A O 1
ATOM 1612 N N . TYR A 1 217 ? 5.165 2.931 -4.188 1.00 93.12 217 TYR A N 1
ATOM 1613 C CA . TYR A 1 217 ? 6.223 2.813 -3.181 1.00 93.12 217 TYR A CA 1
ATOM 1614 C C . TYR A 1 217 ? 6.284 3.996 -2.213 1.00 93.12 217 TYR A C 1
ATOM 1616 O O . TYR A 1 217 ? 6.477 3.804 -1.018 1.00 93.12 217 TYR A O 1
ATOM 1624 N N . GLY A 1 218 ? 6.090 5.223 -2.705 1.00 91.06 218 GLY A N 1
ATOM 1625 C CA . GLY A 1 218 ? 6.173 6.407 -1.855 1.00 91.06 218 GLY A CA 1
ATOM 1626 C C . GLY A 1 218 ? 5.069 6.460 -0.806 1.00 91.06 218 GLY A C 1
ATOM 1627 O O . GLY A 1 218 ? 5.339 6.798 0.342 1.00 91.06 218 GLY A O 1
ATOM 1628 N N . LYS A 1 219 ? 3.851 6.034 -1.163 1.00 92.56 219 LYS A N 1
ATOM 1629 C CA . LYS A 1 219 ? 2.747 5.867 -0.208 1.00 92.56 219 LYS A CA 1
ATOM 1630 C C . LYS A 1 219 ? 3.031 4.744 0.800 1.00 92.56 219 LYS A C 1
ATOM 1632 O O . LYS A 1 219 ? 2.757 4.918 1.983 1.00 92.56 219 LYS A O 1
ATOM 1637 N N . PHE A 1 220 ? 3.626 3.633 0.362 1.00 95.19 220 PHE A N 1
ATOM 1638 C CA . PHE A 1 220 ? 4.022 2.528 1.245 1.00 95.19 220 PHE A CA 1
ATOM 1639 C C . PHE A 1 220 ? 5.108 2.945 2.258 1.00 95.19 220 PHE A C 1
ATOM 1641 O O . PHE A 1 220 ? 4.950 2.738 3.460 1.00 95.19 220 PHE A O 1
ATOM 1648 N N . ALA A 1 221 ? 6.175 3.598 1.789 1.00 94.50 221 ALA A N 1
ATOM 1649 C CA . ALA A 1 221 ? 7.265 4.102 2.62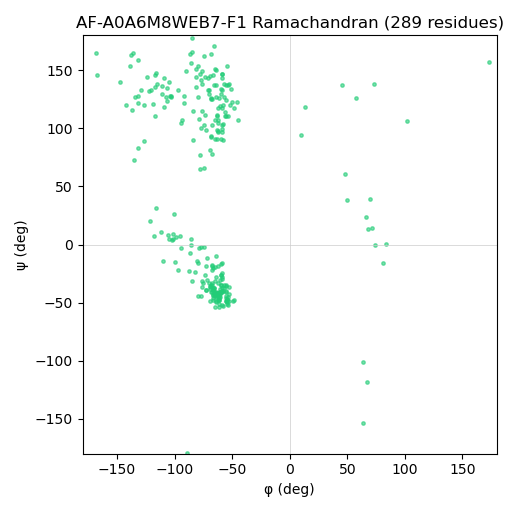3 1.00 94.50 221 ALA A CA 1
ATOM 1650 C C . ALA A 1 221 ? 6.811 5.220 3.580 1.00 94.50 221 ALA A C 1
ATOM 1652 O O . ALA A 1 221 ? 7.245 5.261 4.731 1.00 94.50 221 ALA A O 1
ATOM 1653 N N . PHE A 1 222 ? 5.901 6.096 3.135 1.00 93.94 222 PHE A N 1
ATOM 1654 C CA . PHE A 1 222 ? 5.267 7.085 4.007 1.00 93.94 222 PHE A CA 1
ATOM 1655 C C . PHE A 1 222 ? 4.469 6.416 5.132 1.00 93.94 222 PHE A C 1
ATOM 1657 O O . PHE A 1 222 ? 4.628 6.803 6.285 1.00 93.94 222 PHE A O 1
ATOM 1664 N N . LEU A 1 223 ? 3.662 5.391 4.829 1.00 95.50 223 LEU A N 1
ATOM 1665 C CA . LEU A 1 223 ? 2.912 4.657 5.853 1.00 95.50 223 LEU A CA 1
ATOM 1666 C C . LEU A 1 223 ? 3.841 3.980 6.867 1.00 95.50 223 LEU A C 1
ATOM 1668 O O . LEU A 1 223 ? 3.559 4.043 8.058 1.00 95.50 223 LEU A O 1
ATOM 1672 N N . PHE A 1 224 ? 4.959 3.389 6.434 1.00 96.19 224 PHE A N 1
ATOM 1673 C CA . PHE A 1 224 ? 5.953 2.842 7.365 1.00 96.19 224 PHE A CA 1
ATOM 1674 C C . PHE A 1 224 ? 6.419 3.896 8.373 1.00 96.19 224 PHE A C 1
ATOM 1676 O O . PHE A 1 224 ? 6.305 3.677 9.575 1.00 96.19 224 PHE A O 1
ATOM 1683 N N . LYS A 1 225 ? 6.825 5.077 7.891 1.00 93.69 225 LYS A N 1
ATOM 1684 C CA . LYS A 1 225 ? 7.200 6.205 8.750 1.00 93.69 225 LYS A CA 1
ATOM 1685 C C . LYS A 1 225 ? 6.048 6.635 9.676 1.00 93.69 225 LYS A C 1
ATOM 1687 O O . LYS A 1 225 ? 6.237 6.696 10.887 1.00 93.69 225 LYS A O 1
ATOM 1692 N N . ASP A 1 226 ? 4.862 6.889 9.121 1.00 93.94 226 ASP A N 1
ATOM 1693 C CA . ASP A 1 226 ? 3.683 7.400 9.839 1.00 93.94 226 ASP A CA 1
ATOM 1694 C C . ASP A 1 226 ? 3.220 6.466 10.972 1.00 93.94 226 ASP A C 1
ATOM 1696 O O . ASP A 1 226 ? 2.764 6.944 12.016 1.00 93.94 226 ASP A O 1
ATOM 1700 N N . LEU A 1 227 ? 3.353 5.148 10.786 1.00 94.38 227 LEU A N 1
ATOM 1701 C CA . LEU A 1 227 ? 3.054 4.137 11.802 1.00 94.38 227 LEU A CA 1
ATOM 1702 C C . LEU A 1 227 ? 4.195 3.993 12.824 1.00 94.38 227 LEU A C 1
ATOM 1704 O O . LEU A 1 227 ? 3.922 3.976 14.027 1.00 94.38 227 LEU A O 1
ATOM 1708 N N . SER A 1 228 ? 5.459 3.955 12.382 1.00 93.06 228 SER A N 1
ATOM 1709 C CA . SER A 1 228 ? 6.624 3.863 13.276 1.00 93.06 228 SER A CA 1
ATOM 1710 C C . SER A 1 228 ? 6.724 5.053 14.235 1.00 93.06 228 SER A C 1
ATOM 1712 O O . SER A 1 228 ? 6.933 4.852 15.428 1.00 93.06 228 SER A O 1
ATOM 1714 N N . GLU A 1 229 ? 6.484 6.279 13.760 1.00 91.50 229 GLU A N 1
ATOM 1715 C CA . GLU A 1 229 ? 6.453 7.497 14.593 1.00 91.50 229 GLU A CA 1
ATOM 1716 C C . GLU A 1 229 ? 5.346 7.477 15.664 1.00 91.50 229 GLU A C 1
ATOM 1718 O O . GLU A 1 229 ? 5.404 8.233 16.633 1.00 91.50 229 GLU A O 1
ATOM 1723 N N . LYS A 1 230 ? 4.337 6.609 15.514 1.00 91.75 230 LYS A N 1
ATOM 1724 C CA . LYS A 1 230 ? 3.227 6.433 16.466 1.00 91.75 230 LYS A CA 1
ATOM 1725 C C . LYS A 1 230 ? 3.383 5.192 17.349 1.00 91.75 230 LYS A C 1
ATOM 1727 O O . LYS A 1 230 ? 2.478 4.901 18.126 1.00 91.75 230 LYS A O 1
ATOM 1732 N N . GLY A 1 231 ? 4.496 4.462 17.233 1.00 91.56 231 GLY A N 1
ATOM 1733 C CA . GLY A 1 231 ? 4.720 3.207 17.957 1.00 91.56 231 GLY A CA 1
ATOM 1734 C C . GLY A 1 231 ? 3.769 2.078 17.539 1.00 91.56 231 GLY A C 1
ATOM 1735 O O . GLY A 1 231 ? 3.506 1.177 18.329 1.00 91.56 231 GLY A O 1
ATOM 1736 N N . VAL A 1 232 ? 3.219 2.138 16.323 1.00 93.25 232 VAL A N 1
ATOM 1737 C CA . VAL A 1 232 ? 2.237 1.173 15.814 1.00 93.25 232 VAL A CA 1
ATOM 1738 C C . VAL A 1 232 ? 2.938 0.113 14.963 1.00 93.25 232 VAL A C 1
ATOM 1740 O O . VAL A 1 232 ? 3.703 0.450 14.061 1.00 93.25 232 VAL A O 1
ATOM 1743 N N . ASP A 1 233 ? 2.629 -1.167 15.195 1.00 94.12 233 ASP A N 1
ATOM 1744 C CA . ASP A 1 233 ? 3.159 -2.280 14.397 1.00 94.12 233 ASP A CA 1
ATOM 1745 C C . ASP A 1 233 ? 2.729 -2.190 12.921 1.00 94.12 233 ASP A C 1
ATOM 1747 O O . ASP A 1 233 ? 1.600 -2.513 12.543 1.00 94.12 233 ASP A O 1
ATOM 1751 N N . PHE A 1 234 ? 3.666 -1.785 12.067 1.00 96.19 234 PHE A N 1
ATOM 1752 C CA . PHE A 1 234 ? 3.466 -1.681 10.627 1.00 96.19 234 PHE A CA 1
ATOM 1753 C C . PHE A 1 234 ? 3.045 -3.008 9.975 1.00 96.19 234 PHE A C 1
ATOM 1755 O O . PHE A 1 234 ? 2.155 -3.009 9.118 1.00 96.19 234 PHE A O 1
ATOM 1762 N N . ALA A 1 235 ? 3.630 -4.137 10.390 1.00 97.12 235 ALA A N 1
ATOM 1763 C CA . ALA A 1 235 ? 3.350 -5.437 9.788 1.00 97.12 235 ALA A CA 1
ATOM 1764 C C . ALA A 1 235 ? 1.925 -5.902 10.130 1.00 97.12 235 ALA A C 1
ATOM 1766 O O . ALA A 1 235 ? 1.150 -6.223 9.225 1.00 97.12 235 ALA A O 1
ATOM 1767 N N . GLY A 1 236 ? 1.528 -5.843 11.404 1.00 96.44 236 GLY A N 1
ATOM 1768 C CA . GLY A 1 236 ? 0.177 -6.173 11.866 1.00 96.44 236 GLY A CA 1
ATOM 1769 C C . GLY A 1 236 ? -0.912 -5.233 11.338 1.00 96.44 236 GLY A C 1
ATOM 1770 O O . GLY A 1 236 ? -2.037 -5.676 11.069 1.00 96.44 236 GLY A O 1
ATOM 1771 N N . ARG A 1 237 ? -0.602 -3.949 11.096 1.00 95.38 237 ARG A N 1
ATOM 1772 C CA . ARG A 1 237 ? -1.526 -3.034 10.399 1.00 95.38 237 ARG A CA 1
ATOM 1773 C C . ARG A 1 237 ? -1.709 -3.404 8.929 1.00 95.38 237 ARG A C 1
ATOM 1775 O O . ARG A 1 237 ? -2.847 -3.393 8.460 1.00 95.38 237 ARG A O 1
ATOM 1782 N N . PHE A 1 238 ? -0.650 -3.794 8.218 1.00 97.44 238 PHE A N 1
ATOM 1783 C CA . PHE A 1 238 ? -0.764 -4.282 6.837 1.00 97.44 238 PHE A CA 1
ATOM 1784 C C . PHE A 1 238 ? -1.440 -5.659 6.740 1.00 97.44 238 PHE A C 1
ATOM 1786 O O . PHE A 1 238 ? -2.197 -5.891 5.798 1.00 97.44 238 PHE A O 1
ATOM 1793 N N . GLU A 1 239 ? -1.261 -6.543 7.724 1.00 98.06 239 GLU A N 1
ATOM 1794 C CA . GLU A 1 239 ? -2.014 -7.801 7.838 1.00 98.06 239 GLU A CA 1
ATOM 1795 C C . GLU A 1 239 ? -3.510 -7.538 8.066 1.00 98.06 239 GLU A C 1
ATOM 1797 O O . GLU A 1 239 ? -4.367 -8.109 7.393 1.00 98.06 239 GLU A O 1
ATOM 1802 N N . THR A 1 240 ? -3.840 -6.595 8.950 1.00 96.19 240 THR A N 1
ATOM 1803 C CA . THR A 1 240 ? -5.219 -6.143 9.174 1.00 96.19 240 THR A CA 1
ATOM 1804 C C . THR A 1 240 ? -5.830 -5.533 7.916 1.00 96.19 240 THR A C 1
ATOM 1806 O O . THR A 1 240 ? -6.920 -5.939 7.512 1.00 96.19 240 THR A O 1
ATOM 1809 N N . MET A 1 241 ? -5.115 -4.626 7.246 1.00 95.44 241 MET A N 1
ATOM 1810 C CA . MET A 1 241 ? -5.517 -4.063 5.957 1.00 95.44 241 MET A CA 1
ATOM 1811 C C . MET A 1 241 ? -5.822 -5.179 4.947 1.00 95.44 241 MET A C 1
ATOM 1813 O O . MET A 1 241 ? -6.886 -5.182 4.332 1.00 95.44 241 MET A O 1
ATOM 1817 N N . TYR A 1 242 ? -4.932 -6.165 4.816 1.00 97.50 242 TYR A N 1
ATOM 1818 C CA . TYR A 1 242 ? -5.080 -7.269 3.870 1.00 97.50 242 TYR A CA 1
ATOM 1819 C C . TYR A 1 242 ? -6.247 -8.206 4.193 1.00 97.50 242 TYR A C 1
ATOM 1821 O O . TYR A 1 242 ? -6.978 -8.597 3.283 1.00 97.50 242 TYR A O 1
ATOM 1829 N N . ARG A 1 243 ? -6.492 -8.502 5.477 1.00 96.88 243 ARG A N 1
ATOM 1830 C CA . ARG A 1 243 ? -7.674 -9.249 5.936 1.00 96.88 243 ARG A CA 1
ATOM 1831 C C . ARG A 1 243 ? -8.969 -8.595 5.444 1.00 96.88 243 ARG A C 1
ATOM 1833 O O . ARG A 1 243 ? -9.810 -9.286 4.868 1.00 96.88 243 ARG A O 1
ATOM 1840 N N . TYR A 1 244 ? -9.102 -7.275 5.603 1.00 94.56 244 TYR A N 1
ATOM 1841 C CA . TYR A 1 244 ? -10.251 -6.529 5.076 1.00 94.56 244 TYR A CA 1
ATOM 1842 C C . TYR A 1 244 ? -10.290 -6.529 3.544 1.00 94.56 244 TYR A C 1
ATOM 1844 O O . TYR A 1 244 ? -11.344 -6.796 2.979 1.00 94.56 244 TYR A O 1
ATOM 1852 N N . LEU A 1 245 ? -9.154 -6.345 2.862 1.00 94.81 245 LEU A N 1
ATOM 1853 C CA . LEU A 1 245 ? -9.106 -6.400 1.395 1.00 94.81 245 LEU A CA 1
ATOM 1854 C C . LEU A 1 245 ? -9.562 -7.752 0.837 1.00 94.81 245 LEU A C 1
ATOM 1856 O O . LEU A 1 245 ? -10.311 -7.760 -0.131 1.00 94.81 245 LEU A O 1
ATOM 1860 N N . ARG A 1 246 ? -9.182 -8.888 1.441 1.00 95.56 246 ARG A N 1
ATOM 1861 C CA . ARG A 1 246 ? -9.698 -10.215 1.043 1.00 95.56 246 ARG A CA 1
ATOM 1862 C C . ARG A 1 246 ? -11.212 -10.315 1.235 1.00 95.56 246 ARG A C 1
ATOM 1864 O O . ARG A 1 246 ? -11.897 -10.793 0.334 1.00 95.56 246 ARG A O 1
ATOM 1871 N N . LYS A 1 247 ? -11.724 -9.856 2.387 1.00 93.62 247 LYS A N 1
ATOM 1872 C CA . LYS A 1 247 ? -13.156 -9.886 2.729 1.00 93.62 247 LYS A CA 1
ATOM 1873 C C . LYS A 1 247 ? -13.979 -9.051 1.748 1.00 93.62 247 LYS A C 1
ATOM 1875 O O . LYS A 1 247 ? -14.931 -9.564 1.169 1.00 93.62 247 LYS A O 1
ATOM 1880 N N . ASP A 1 248 ? -13.571 -7.807 1.518 1.00 91.50 248 ASP A N 1
ATOM 1881 C CA . ASP A 1 248 ? -14.203 -6.908 0.554 1.00 91.50 248 ASP A CA 1
ATOM 1882 C C . ASP A 1 248 ? -14.106 -7.496 -0.862 1.00 91.50 248 ASP A C 1
ATOM 1884 O O . ASP A 1 248 ? -15.083 -7.530 -1.602 1.00 91.50 248 ASP A O 1
ATOM 1888 N N . LYS A 1 249 ? -12.941 -8.033 -1.246 1.00 92.75 249 LYS A N 1
ATOM 1889 C CA . LYS A 1 249 ? -12.726 -8.635 -2.568 1.00 92.75 249 LYS A CA 1
ATOM 1890 C C . LYS A 1 249 ? -13.589 -9.874 -2.801 1.00 92.75 249 LYS A C 1
ATOM 1892 O O . LYS A 1 249 ? -13.920 -10.154 -3.949 1.00 92.75 249 LYS A O 1
ATOM 1897 N N . ALA A 1 250 ? -13.970 -10.607 -1.755 1.00 92.44 250 ALA A N 1
ATOM 1898 C CA . ALA A 1 250 ? -14.853 -11.765 -1.866 1.00 92.44 250 ALA A CA 1
ATOM 1899 C C . ALA A 1 250 ? -16.290 -11.377 -2.254 1.00 92.44 250 ALA A C 1
ATOM 1901 O O . ALA A 1 250 ? -16.919 -12.111 -3.015 1.00 92.44 250 ALA A O 1
ATOM 1902 N N . SER A 1 251 ? -16.782 -10.223 -1.789 1.00 87.19 251 SER A N 1
ATOM 1903 C CA . SER A 1 251 ? -18.136 -9.721 -2.069 1.00 87.19 251 SER A CA 1
ATOM 1904 C C . SER A 1 251 ? -18.213 -8.704 -3.217 1.00 87.19 251 SER A C 1
ATOM 1906 O O . SER A 1 251 ? -19.282 -8.535 -3.800 1.00 87.19 251 SER A O 1
ATOM 1908 N N . ILE A 1 252 ? -17.108 -8.036 -3.563 1.00 82.88 252 ILE A N 1
ATOM 1909 C CA . ILE A 1 252 ? -17.078 -6.917 -4.515 1.00 82.88 252 ILE A CA 1
ATOM 1910 C C . ILE A 1 252 ? -16.435 -7.315 -5.852 1.00 82.88 252 ILE A C 1
ATOM 1912 O O . ILE A 1 252 ? -15.289 -7.766 -5.925 1.00 82.88 252 ILE A O 1
ATOM 1916 N N . GLY A 1 253 ? -17.163 -7.061 -6.944 1.00 73.44 253 GLY A N 1
ATOM 1917 C CA . GLY A 1 253 ? -16.624 -7.099 -8.302 1.00 73.44 253 GLY A CA 1
ATOM 1918 C C . GLY A 1 253 ? -15.688 -5.917 -8.568 1.00 73.44 253 GLY A C 1
ATOM 1919 O O . GLY A 1 253 ? -16.019 -4.774 -8.273 1.00 73.44 253 GLY A O 1
ATOM 1920 N N . VAL A 1 254 ? -14.520 -6.186 -9.149 1.00 77.69 254 VAL A N 1
ATOM 1921 C CA . VAL A 1 254 ? -13.502 -5.169 -9.463 1.00 77.69 254 VAL A CA 1
ATOM 1922 C C . VAL A 1 254 ? -13.475 -4.855 -10.953 1.00 77.69 254 VAL A C 1
ATOM 1924 O O . VAL A 1 254 ? -13.560 -5.767 -11.777 1.00 77.69 254 VAL A O 1
ATOM 1927 N N . SER A 1 255 ? -13.315 -3.578 -11.312 1.00 71.31 255 SER A N 1
ATOM 1928 C CA . SER A 1 255 ? -13.066 -3.187 -12.701 1.00 71.31 255 SER A CA 1
ATOM 1929 C C . SER A 1 255 ? -11.689 -3.692 -13.140 1.00 71.31 255 SER A C 1
ATOM 1931 O O . SER A 1 255 ? -10.674 -3.455 -12.481 1.00 71.31 255 SER A O 1
ATOM 1933 N N . GLY A 1 256 ? -11.673 -4.445 -14.239 1.00 68.06 256 GLY A N 1
ATOM 1934 C CA . GLY A 1 256 ? -10.528 -5.250 -14.667 1.00 68.06 256 GLY A CA 1
ATOM 1935 C C . GLY A 1 256 ? -9.668 -4.637 -15.768 1.00 68.06 256 GLY A C 1
ATOM 1936 O O . GLY A 1 256 ? -9.090 -5.405 -16.518 1.00 68.06 256 GLY A O 1
ATOM 1937 N N . GLN A 1 257 ? -9.624 -3.307 -15.914 1.00 76.75 257 GLN A N 1
ATOM 1938 C CA . GLN A 1 257 ? -8.742 -2.643 -16.884 1.00 76.75 257 GLN A CA 1
ATOM 1939 C C . GLN A 1 257 ? -8.057 -1.404 -16.299 1.00 76.75 257 GLN A C 1
ATOM 1941 O O . GLN A 1 257 ? -8.691 -0.394 -15.979 1.00 76.75 257 GLN A O 1
ATOM 1946 N N . VAL A 1 258 ? -6.735 -1.476 -16.213 1.00 83.44 258 VAL A N 1
ATOM 1947 C CA . VAL A 1 258 ? -5.801 -0.392 -15.942 1.00 83.44 258 VAL A CA 1
ATOM 1948 C C . VAL A 1 258 ? -5.347 0.150 -17.286 1.00 83.44 258 VAL A C 1
ATOM 1950 O O . VAL A 1 258 ? -4.547 -0.459 -17.987 1.00 83.44 258 VAL A O 1
ATOM 1953 N N . GLN A 1 259 ? -5.832 1.332 -17.648 1.00 85.81 259 GLN A N 1
ATOM 1954 C CA . GLN A 1 259 ? -5.320 2.013 -18.833 1.00 85.81 259 GLN A CA 1
ATOM 1955 C C . GLN A 1 259 ? -3.883 2.513 -18.571 1.00 85.81 259 GLN A C 1
ATOM 1957 O O . GLN A 1 259 ? -3.668 3.165 -17.540 1.00 85.81 259 GLN A O 1
ATOM 1962 N N . PRO A 1 260 ? -2.906 2.235 -19.459 1.00 85.06 260 PRO A N 1
ATOM 1963 C CA . PRO A 1 260 ? -1.544 2.750 -19.327 1.00 85.06 260 PRO A CA 1
ATOM 1964 C C . PRO A 1 260 ? -1.519 4.282 -19.480 1.00 85.06 260 PRO A C 1
ATOM 1966 O O . PRO A 1 260 ? -2.156 4.836 -20.376 1.00 85.06 260 PRO A O 1
ATOM 1969 N N . ASP A 1 261 ? -0.762 4.990 -18.631 1.00 88.94 261 ASP A N 1
ATOM 1970 C CA . ASP A 1 261 ? -0.535 6.436 -18.809 1.00 88.94 261 ASP A CA 1
ATOM 1971 C C . ASP A 1 261 ? 0.488 6.646 -19.932 1.00 88.94 261 ASP A C 1
ATOM 1973 O O . ASP A 1 261 ? 1.656 6.293 -19.792 1.00 88.94 261 ASP A O 1
ATOM 1977 N N . GLN A 1 262 ? 0.062 7.261 -21.036 1.00 88.56 262 GLN A N 1
ATOM 1978 C CA . GLN A 1 262 ? 0.914 7.558 -22.196 1.00 88.56 262 GLN A CA 1
ATOM 1979 C C . GLN A 1 262 ? 2.126 8.452 -21.864 1.00 88.56 262 GLN A C 1
ATOM 1981 O O . GLN A 1 262 ? 3.060 8.547 -22.653 1.00 88.56 262 GLN A O 1
ATOM 1986 N N . ARG A 1 263 ? 2.127 9.122 -20.704 1.00 91.12 263 ARG A N 1
ATOM 1987 C CA . ARG A 1 263 ? 3.230 9.973 -20.228 1.00 91.12 263 ARG A CA 1
ATOM 1988 C C . ARG A 1 263 ? 4.191 9.227 -19.300 1.00 91.12 263 ARG A C 1
ATOM 1990 O O . ARG A 1 263 ? 5.158 9.837 -18.833 1.00 91.12 263 ARG A O 1
ATOM 1997 N N . LEU A 1 264 ? 3.910 7.965 -18.973 1.00 90.81 264 LEU A N 1
ATOM 1998 C CA . LEU A 1 264 ? 4.781 7.108 -18.176 1.00 90.81 264 LEU A CA 1
ATOM 1999 C C . LEU A 1 264 ? 6.099 6.869 -18.922 1.00 90.81 264 LEU A C 1
ATOM 2001 O O . LEU A 1 264 ? 6.116 6.666 -20.134 1.00 90.81 264 LEU A O 1
ATOM 2005 N N . ARG A 1 265 ? 7.217 6.927 -18.203 1.00 90.69 265 ARG A N 1
ATOM 2006 C CA . ARG A 1 265 ? 8.571 6.732 -18.745 1.00 90.69 265 ARG A CA 1
ATOM 2007 C C . ARG A 1 265 ? 9.329 5.747 -17.864 1.00 90.69 265 ARG A C 1
ATOM 2009 O O . ARG A 1 265 ? 9.015 5.627 -16.688 1.00 90.69 265 ARG A O 1
ATOM 2016 N N . LEU A 1 266 ? 10.381 5.113 -18.382 1.00 90.06 266 LEU A N 1
ATOM 2017 C CA . LEU A 1 266 ? 11.189 4.163 -17.596 1.00 90.06 266 LEU A CA 1
ATOM 2018 C C . LEU A 1 266 ? 11.842 4.779 -16.347 1.00 90.06 266 LEU A C 1
A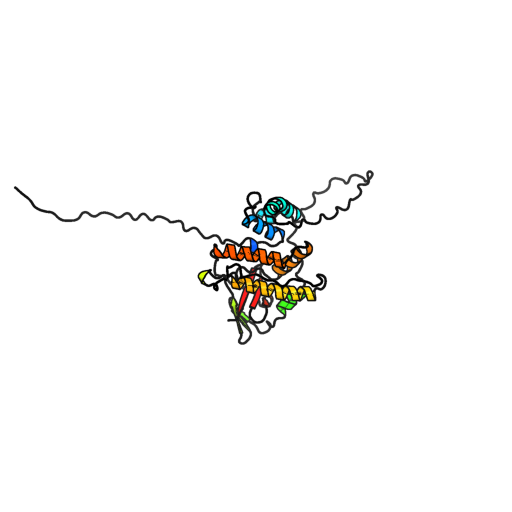TOM 2020 O O . LEU A 1 266 ? 12.040 4.076 -15.369 1.00 90.06 266 LEU A O 1
ATOM 2024 N N . VAL A 1 267 ? 12.108 6.089 -16.335 1.00 87.81 267 VAL A N 1
ATOM 2025 C CA . VAL A 1 267 ? 12.572 6.814 -15.131 1.00 87.81 267 VAL A CA 1
ATOM 2026 C C . VAL A 1 267 ? 11.509 6.896 -14.021 1.00 87.81 267 VAL A C 1
ATOM 2028 O O . VAL A 1 267 ? 11.836 7.142 -12.864 1.00 87.81 267 VAL A O 1
ATOM 2031 N N . ASP A 1 268 ? 10.237 6.668 -14.359 1.00 90.44 268 ASP A N 1
ATOM 2032 C CA . ASP A 1 268 ? 9.135 6.549 -13.404 1.00 90.44 268 ASP A CA 1
ATOM 2033 C C . ASP A 1 268 ? 8.998 5.097 -12.869 1.00 90.44 268 ASP A C 1
ATOM 2035 O O . ASP A 1 268 ? 8.092 4.835 -12.074 1.00 90.44 268 ASP A O 1
ATOM 2039 N N . CYS A 1 269 ? 9.852 4.159 -13.315 1.00 91.25 269 CYS A N 1
ATOM 2040 C CA . CYS A 1 269 ? 9.789 2.715 -13.053 1.00 91.25 269 CYS A CA 1
ATOM 2041 C C . CYS A 1 269 ? 10.989 2.187 -12.250 1.00 91.25 269 CYS A C 1
ATOM 2043 O O . CYS A 1 269 ? 12.113 2.636 -12.440 1.00 91.25 269 CYS A O 1
ATOM 2045 N N . GLY A 1 270 ? 10.766 1.168 -11.418 1.00 89.50 270 GLY A N 1
ATOM 2046 C CA . GLY A 1 270 ? 11.801 0.413 -10.709 1.00 89.50 270 GLY A CA 1
ATOM 2047 C C . GLY A 1 270 ? 11.515 -1.091 -10.703 1.00 89.50 270 GLY A C 1
ATOM 2048 O O . GLY A 1 270 ? 10.361 -1.513 -10.807 1.00 89.50 270 GLY A O 1
ATOM 2049 N N . GLY A 1 271 ? 12.566 -1.903 -10.604 1.00 90.19 271 GLY A N 1
ATOM 2050 C CA . GLY A 1 271 ? 12.451 -3.362 -10.523 1.00 90.19 271 GLY A CA 1
ATOM 2051 C C . GLY A 1 271 ? 12.132 -3.836 -9.103 1.00 90.19 271 GLY A C 1
ATOM 2052 O O . GLY A 1 271 ? 12.619 -3.268 -8.128 1.00 90.19 271 GLY A O 1
ATOM 2053 N N . LEU A 1 272 ? 11.322 -4.886 -8.986 1.00 89.50 272 LEU A N 1
ATOM 2054 C CA . LEU A 1 272 ? 10.992 -5.579 -7.740 1.00 89.50 272 LEU A CA 1
ATOM 2055 C C . LEU A 1 272 ? 11.272 -7.075 -7.918 1.00 89.50 272 LEU A C 1
ATOM 2057 O O . LEU A 1 272 ? 10.428 -7.858 -8.361 1.00 89.50 272 LEU A O 1
ATOM 2061 N N . GLY A 1 273 ? 12.512 -7.448 -7.612 1.00 85.62 273 GLY A N 1
ATOM 2062 C CA . GLY A 1 273 ? 13.070 -8.745 -7.977 1.00 85.62 273 GLY A CA 1
ATOM 2063 C C . GLY A 1 273 ? 13.146 -8.907 -9.498 1.00 85.62 273 GLY A C 1
ATOM 2064 O O . GLY A 1 273 ? 13.232 -7.935 -10.245 1.00 85.62 273 GLY A O 1
ATOM 2065 N N . GLU A 1 274 ? 13.107 -10.150 -9.969 1.00 86.12 274 GLU A N 1
ATOM 2066 C CA . GLU A 1 274 ? 13.237 -10.455 -11.401 1.00 86.12 274 GLU A CA 1
ATOM 2067 C C . GLU A 1 274 ? 11.902 -10.428 -12.154 1.00 86.12 274 GLU A C 1
ATOM 2069 O O . GLU A 1 274 ? 11.879 -10.256 -13.373 1.00 86.12 274 GLU A O 1
ATOM 2074 N N . ARG A 1 275 ? 10.786 -10.613 -11.435 1.00 92.25 275 ARG A N 1
ATOM 2075 C CA . ARG A 1 275 ? 9.461 -10.890 -12.014 1.00 92.25 275 ARG A CA 1
ATOM 2076 C C . ARG A 1 275 ? 8.536 -9.683 -12.105 1.00 92.25 275 ARG A C 1
ATOM 2078 O O . ARG A 1 275 ? 7.522 -9.776 -12.790 1.00 92.25 275 ARG A O 1
ATOM 2085 N N . ILE A 1 276 ? 8.840 -8.594 -11.403 1.00 94.69 276 ILE A N 1
ATOM 2086 C CA . ILE A 1 276 ? 7.935 -7.455 -11.248 1.00 94.69 276 ILE A CA 1
ATOM 2087 C C . ILE A 1 276 ? 8.685 -6.169 -11.600 1.00 94.69 276 ILE A C 1
ATOM 2089 O O . ILE A 1 276 ? 9.782 -5.928 -11.102 1.00 94.69 276 ILE A O 1
ATOM 2093 N N . ILE A 1 277 ? 8.073 -5.316 -12.416 1.00 94.81 277 ILE A N 1
ATOM 2094 C CA . ILE A 1 277 ? 8.467 -3.913 -12.579 1.00 94.81 277 ILE A CA 1
ATOM 2095 C C . ILE A 1 277 ? 7.294 -3.062 -12.101 1.00 94.81 277 ILE A C 1
ATOM 2097 O O . ILE A 1 277 ? 6.140 -3.341 -12.419 1.00 94.81 277 ILE A O 1
ATOM 2101 N N . VAL A 1 278 ? 7.570 -2.026 -11.318 1.00 94.12 278 VAL A N 1
ATOM 2102 C CA . VAL A 1 278 ? 6.554 -1.096 -10.819 1.00 94.12 278 VAL A CA 1
ATOM 2103 C C . VAL A 1 278 ? 6.870 0.308 -11.284 1.00 94.12 278 VAL A C 1
ATOM 2105 O O . VAL A 1 278 ? 7.999 0.765 -11.147 1.00 94.12 278 VAL A O 1
ATOM 2108 N N . CYS A 1 279 ? 5.869 1.009 -11.798 1.00 93.19 279 CYS A N 1
ATOM 2109 C CA . CYS A 1 279 ? 6.002 2.395 -12.215 1.00 93.19 279 CYS A CA 1
ATOM 2110 C C . CYS A 1 279 ? 4.975 3.275 -11.507 1.00 93.19 279 CYS A C 1
ATOM 2112 O O . CYS A 1 279 ? 3.840 2.853 -11.285 1.00 93.19 279 CYS A O 1
ATOM 2114 N N . ALA A 1 280 ? 5.344 4.510 -11.173 1.00 91.69 280 ALA A N 1
ATOM 2115 C CA . ALA A 1 280 ? 4.480 5.410 -10.416 1.00 91.69 280 ALA A CA 1
ATOM 2116 C C . ALA A 1 280 ? 4.396 6.799 -11.053 1.00 91.69 280 ALA A C 1
ATOM 2118 O O . ALA A 1 280 ? 5.397 7.500 -11.191 1.00 91.69 280 ALA A O 1
ATOM 2119 N N . ARG A 1 281 ? 3.178 7.240 -11.392 1.00 89.44 281 ARG A N 1
ATOM 2120 C CA . ARG A 1 281 ? 2.942 8.566 -11.980 1.00 89.44 281 ARG A CA 1
ATOM 2121 C C . ARG A 1 281 ? 1.590 9.133 -11.566 1.00 89.44 281 ARG A C 1
ATOM 2123 O O . ARG A 1 281 ? 0.604 8.408 -11.484 1.00 89.44 281 ARG A O 1
ATOM 2130 N N . SER A 1 282 ? 1.548 10.438 -11.281 1.00 85.81 282 SER A N 1
ATOM 2131 C CA . SER A 1 282 ? 0.329 11.156 -10.861 1.00 85.81 282 SER A CA 1
ATOM 2132 C C . SER A 1 282 ? -0.433 10.465 -9.711 1.00 85.81 282 SER A C 1
ATOM 2134 O O . SER A 1 282 ? -1.658 10.421 -9.705 1.00 85.81 282 SER A O 1
ATOM 2136 N N . GLY A 1 283 ? 0.299 9.892 -8.748 1.00 82.31 283 GLY A N 1
ATOM 2137 C CA . GLY A 1 283 ? -0.253 9.163 -7.597 1.00 82.31 283 GLY A CA 1
ATOM 2138 C C . GLY A 1 283 ? -0.665 7.709 -7.872 1.00 82.31 283 GLY A C 1
ATOM 2139 O O . GLY A 1 283 ? -0.794 6.936 -6.923 1.00 82.31 283 GLY A O 1
ATOM 2140 N N . ARG A 1 284 ? -0.806 7.306 -9.140 1.00 88.38 284 ARG A N 1
ATOM 2141 C CA . ARG A 1 284 ? -1.137 5.932 -9.548 1.00 88.38 284 ARG A CA 1
ATOM 2142 C C . ARG A 1 284 ? 0.100 5.035 -9.545 1.00 88.38 284 ARG A C 1
ATOM 2144 O O . ARG A 1 284 ? 1.210 5.514 -9.778 1.00 88.38 284 ARG A O 1
ATOM 2151 N N . ASN A 1 285 ? -0.119 3.745 -9.308 1.00 92.81 285 ASN A N 1
ATOM 2152 C CA . ASN A 1 285 ? 0.869 2.682 -9.468 1.00 92.81 285 ASN A CA 1
ATOM 2153 C C . ASN A 1 285 ? 0.489 1.818 -10.680 1.00 92.81 285 ASN A C 1
ATOM 2155 O O . ASN A 1 285 ? -0.695 1.578 -10.917 1.00 92.81 285 ASN A O 1
ATOM 2159 N N . TYR A 1 286 ? 1.489 1.354 -11.419 1.00 95.06 286 TYR A N 1
ATOM 2160 C CA . TYR A 1 286 ? 1.361 0.457 -12.563 1.00 95.06 286 TYR A CA 1
ATOM 2161 C C . TYR A 1 286 ? 2.287 -0.729 -12.306 1.00 95.06 286 TYR A C 1
ATOM 2163 O O . TYR A 1 286 ? 3.485 -0.537 -12.106 1.00 95.06 286 TYR A O 1
ATOM 2171 N N . VAL A 1 287 ? 1.734 -1.939 -12.254 1.00 96.12 287 VAL A N 1
ATOM 2172 C CA . VAL A 1 287 ? 2.488 -3.169 -11.979 1.00 96.12 287 VAL A CA 1
ATOM 2173 C C . VAL A 1 287 ? 2.613 -3.942 -13.278 1.00 96.12 287 VAL A C 1
ATOM 2175 O O . VAL A 1 287 ? 1.596 -4.264 -13.881 1.00 96.12 287 VAL A O 1
ATOM 2178 N N . TYR A 1 288 ? 3.836 -4.244 -13.691 1.00 96.56 288 TYR A N 1
ATOM 2179 C CA . TYR A 1 288 ? 4.139 -5.056 -14.860 1.00 96.56 288 TYR A CA 1
ATOM 2180 C C . TYR A 1 288 ? 4.726 -6.395 -14.401 1.00 96.56 288 TYR A C 1
ATOM 2182 O O . TYR A 1 288 ? 5.664 -6.411 -13.601 1.00 96.56 288 TYR A O 1
ATOM 2190 N N . LEU A 1 289 ? 4.188 -7.513 -14.893 1.00 95.94 289 LEU A N 1
ATOM 2191 C CA . LEU A 1 289 ? 4.634 -8.863 -14.539 1.00 95.94 289 LEU A CA 1
ATOM 2192 C C . LEU A 1 289 ? 5.318 -9.566 -15.699 1.00 95.94 289 LEU A C 1
ATOM 2194 O O . LEU A 1 289 ? 4.806 -9.557 -16.813 1.00 95.94 289 LEU A O 1
ATOM 2198 N N . HIS A 1 290 ? 6.436 -10.229 -15.407 1.00 94.12 290 HIS A N 1
ATOM 2199 C CA . HIS A 1 290 ? 7.115 -11.108 -16.351 1.00 94.12 290 HIS A CA 1
ATOM 2200 C C . HIS A 1 290 ? 6.181 -12.241 -16.798 1.00 94.12 290 HIS A C 1
ATOM 2202 O O . HIS A 1 290 ? 5.591 -12.910 -15.938 1.00 94.12 290 HIS A O 1
ATOM 2208 N N . ARG A 1 291 ? 6.071 -12.446 -18.116 1.00 83.56 291 ARG A N 1
ATOM 2209 C CA . ARG A 1 291 ? 5.322 -13.568 -18.709 1.00 83.56 291 ARG A CA 1
ATOM 2210 C C . ARG A 1 291 ? 6.011 -14.921 -18.527 1.00 83.56 291 ARG A C 1
ATOM 2212 O O . ARG A 1 291 ? 7.256 -14.945 -18.435 1.00 83.56 291 ARG A O 1
#